Protein AF-A0A6G1WQL0-F1 (afdb_monomer)

Mean predicted aligned error: 8.52 Å

Radius of gyration: 29.96 Å; Cα contacts (8 Å, |Δi|>4): 205; chains: 1; bounding box: 100×28×90 Å

Solvent-accessible surface area (backbone atoms only — not comparable to full-atom values): 12021 Å² total; per-residue (Å²): 134,91,84,84,86,84,85,83,89,54,66,67,59,54,51,53,53,49,46,40,61,72,50,47,48,39,47,53,49,18,52,51,39,37,52,50,24,53,50,51,33,52,49,52,46,53,48,42,65,71,77,38,81,56,64,49,74,68,61,51,65,19,52,40,58,52,71,29,38,76,91,42,84,52,46,41,64,41,63,38,43,84,83,47,95,69,72,84,34,35,37,60,68,49,39,31,76,74,78,47,74,82,62,69,73,51,66,63,52,46,48,32,32,77,70,70,70,38,60,89,94,60,81,93,70,84,55,100,83,53,63,56,44,97,53,69,45,72,29,70,70,57,52,50,52,41,33,19,53,66,63,41,61,65,70,60,91,68,76,40,66,45,71,44,76,68,55,48,70,74,36,69,76,59,69,42,62,42,37,43,61,80,62,83,89,56,98,64,75,96,57,79,42,70,51,65,64,91,114

Secondary structure (DSSP, 8-state):
----PPPP--HHHHHHHHHIIIIIHHHHHHHHHHHHHHHHHHHHHHHHHHHSSS--HHHHHTEEEEPP-SS----EEEE--TT-SSS--THHHHHHHHH-SPPPPPHHHHHHHHTTSS-TT------TTS-B-TTSPBPHHHHHHHHHHTT---SSTTSS----HHHHHH-THHHH--EEPPPSS-SSPSS-EEPPTT-

Sequence (199 aa):
MIDAQIKVDLQQFNRSLTDIERKQLPYALMLTLNETAKGGRLEVQREMDRVFDRPTPYAKRGVVYDRASRQNLRAAVVVTGDRTKSGLPATAFLGPQIEGGMRTHKAFERQLVDRGLMQRNLVAVPAKRAPLDRYGNMTQGFLNRVMADLQIDYRGAGATRTRTSSSLKRNKNYKNARFFVPRQPSHLYPGVYQRDPAT

Organism: NCBI:txid110321

Foldseek 3Di:
DDDDDDDDDCPVVVVVVVCCVLPVVLVVLQVVQQVVQVVVLVVVLVVCVVPAQQDDPVLSVQWDKDGADSVRSDMHTDGFQPPDPDDHGSCQPVVCVPVNDDGDADLLRVQCCVVVLDPPRDHDDADPPADADPRRHRDPVSSLLQCLLVVHDRPPDCPSPRQDPVNCVVDVVNQAWRWDADDPPDPDDRDIDTDHSVD

pLDDT: mean 85.97, std 12.62, range [43.91, 98.25]

Structure (mmCIF, N/CA/C/O backbone):
data_AF-A0A6G1WQL0-F1
#
_entry.id   AF-A0A6G1WQL0-F1
#
loop_
_atom_site.group_PDB
_atom_site.id
_atom_site.type_symbol
_atom_site.label_atom_id
_atom_site.label_alt_id
_atom_site.label_comp_id
_atom_site.label_asym_id
_atom_site.label_entity_id
_atom_site.label_seq_id
_atom_site.pdbx_PDB_ins_code
_atom_site.Cartn_x
_atom_site.Cartn_y
_atom_site.Cartn_z
_atom_site.occupancy
_atom_site.B_iso_or_equiv
_atom_site.auth_seq_id
_atom_site.auth_comp_id
_atom_site.auth_asym_id
_atom_site.auth_atom_id
_atom_site.pdbx_PDB_model_num
ATOM 1 N N . MET A 1 1 ? -64.086 3.495 58.975 1.00 43.91 1 MET A N 1
ATOM 2 C CA . MET A 1 1 ? -63.486 3.266 57.644 1.00 43.91 1 MET A CA 1
ATOM 3 C C . MET A 1 1 ? -62.006 3.577 57.800 1.00 43.91 1 MET A C 1
ATOM 5 O O . MET A 1 1 ? -61.703 4.701 58.171 1.00 43.91 1 MET A O 1
ATOM 9 N N . ILE A 1 2 ? -61.120 2.583 57.710 1.00 56.16 2 ILE A N 1
ATOM 10 C CA . ILE A 1 2 ? -59.676 2.814 57.870 1.00 56.16 2 ILE A CA 1
ATOM 11 C C . ILE A 1 2 ? -59.133 3.148 56.483 1.00 56.16 2 ILE A C 1
ATOM 13 O O . ILE A 1 2 ? -59.178 2.297 55.599 1.00 56.16 2 ILE A O 1
ATOM 17 N N . ASP A 1 3 ? -58.684 4.387 56.303 1.00 64.38 3 ASP A N 1
ATOM 18 C CA . ASP A 1 3 ? -57.979 4.826 55.102 1.00 64.38 3 ASP A CA 1
ATOM 19 C C . ASP A 1 3 ? -56.475 4.641 55.334 1.00 64.38 3 ASP A C 1
ATOM 21 O O . ASP A 1 3 ? -55.934 5.094 56.346 1.00 64.38 3 ASP A O 1
ATOM 25 N N . ALA A 1 4 ? -55.810 3.910 54.443 1.00 71.50 4 ALA A N 1
ATOM 26 C CA . ALA A 1 4 ? -54.390 3.601 54.551 1.00 71.50 4 ALA A CA 1
ATOM 27 C C . ALA A 1 4 ? -53.652 4.191 53.348 1.00 71.50 4 ALA A C 1
ATOM 29 O O . ALA A 1 4 ? -53.756 3.691 52.230 1.00 71.50 4 ALA A O 1
ATOM 30 N N . GLN A 1 5 ? -52.870 5.247 53.586 1.00 70.06 5 GLN A N 1
ATOM 31 C CA . GLN A 1 5 ? -51.968 5.811 52.584 1.00 70.06 5 GLN A CA 1
ATOM 32 C C . GLN A 1 5 ? -50.593 5.152 52.672 1.00 70.06 5 GLN A C 1
ATOM 34 O O . GLN A 1 5 ? -49.877 5.300 53.661 1.00 70.06 5 GLN A O 1
ATOM 39 N N . ILE A 1 6 ? -50.195 4.474 51.598 1.00 78.81 6 ILE A N 1
ATOM 40 C CA . ILE A 1 6 ? -48.833 3.971 51.426 1.00 78.81 6 ILE A CA 1
ATOM 41 C C . ILE A 1 6 ? -48.033 5.029 50.661 1.00 78.81 6 ILE A C 1
ATOM 43 O O . ILE A 1 6 ? -48.343 5.344 49.513 1.00 78.81 6 ILE A O 1
ATOM 47 N N . LYS A 1 7 ? -46.985 5.572 51.289 1.00 74.19 7 LYS A N 1
ATOM 48 C CA . LYS A 1 7 ? -45.976 6.410 50.627 1.00 74.19 7 LYS A CA 1
ATOM 49 C C . LYS A 1 7 ? -44.749 5.559 50.322 1.00 74.19 7 LYS A C 1
ATOM 51 O O . LYS A 1 7 ? -44.124 5.036 51.239 1.00 74.19 7 LYS A O 1
ATOM 56 N N . VAL A 1 8 ? -44.405 5.437 49.044 1.00 80.94 8 VAL A N 1
ATOM 57 C CA . VAL A 1 8 ? -43.192 4.742 48.592 1.00 80.94 8 VAL A CA 1
ATOM 58 C C . VAL A 1 8 ? -42.139 5.780 48.207 1.00 80.94 8 VAL A C 1
ATOM 60 O O . VAL A 1 8 ? -42.415 6.659 47.391 1.00 80.94 8 VAL A O 1
ATOM 63 N N . ASP A 1 9 ? -40.937 5.680 48.779 1.00 82.75 9 ASP A N 1
ATOM 64 C CA . ASP A 1 9 ? -39.785 6.497 48.383 1.00 82.75 9 ASP A CA 1
ATOM 65 C C . ASP A 1 9 ? -39.043 5.839 47.208 1.00 82.75 9 ASP A C 1
ATOM 67 O O . ASP A 1 9 ? -38.477 4.753 47.329 1.00 82.75 9 ASP A O 1
ATOM 71 N N . LEU A 1 10 ? -39.056 6.508 46.053 1.00 88.06 10 LEU A N 1
ATOM 72 C CA . LEU A 1 10 ? -38.428 6.046 44.812 1.00 88.06 10 LEU A CA 1
ATOM 73 C C . LEU A 1 10 ? -37.113 6.774 44.495 1.00 88.06 10 LEU A C 1
ATOM 75 O O . LEU A 1 10 ? -36.544 6.576 43.419 1.00 88.06 10 LEU A O 1
ATOM 79 N N . GLN A 1 11 ? -36.598 7.622 45.393 1.00 91.25 11 GLN A N 1
ATOM 80 C CA . GLN A 1 11 ? -35.400 8.418 45.111 1.00 91.25 11 GLN A CA 1
ATOM 81 C C 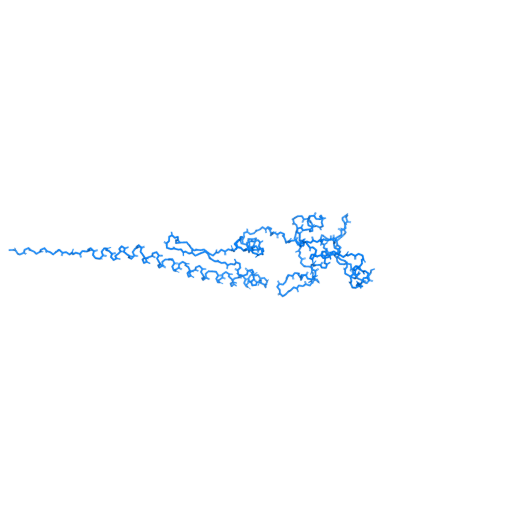. GLN A 1 11 ? -34.182 7.548 44.797 1.00 91.25 11 GLN A C 1
ATOM 83 O O . GLN A 1 11 ? -33.444 7.834 43.852 1.00 91.25 11 GLN A O 1
ATOM 88 N N . GLN A 1 12 ? -33.970 6.477 45.565 1.00 87.19 12 GLN A N 1
ATOM 89 C CA . GLN A 1 12 ? -32.841 5.573 45.350 1.00 87.19 12 GLN A CA 1
ATOM 90 C C . GLN A 1 12 ? -32.959 4.832 44.014 1.00 87.19 12 GLN A C 1
ATOM 92 O O . GLN A 1 12 ? -31.986 4.767 43.265 1.00 87.19 12 GLN A O 1
ATOM 97 N N . PHE A 1 13 ? -34.158 4.354 43.680 1.00 89.50 13 PHE A N 1
ATOM 98 C CA . PHE A 1 13 ? -34.436 3.693 42.408 1.00 89.50 13 PHE A CA 1
ATOM 99 C C . PHE A 1 13 ? -34.158 4.619 41.213 1.00 89.50 13 PHE A C 1
ATOM 101 O O . PHE A 1 13 ? -33.422 4.249 40.297 1.00 89.50 13 PHE A O 1
ATOM 108 N N . ASN A 1 14 ? -34.644 5.863 41.264 1.00 92.75 14 ASN A N 1
ATOM 109 C CA . ASN A 1 14 ? -34.406 6.853 40.212 1.00 92.75 14 ASN A CA 1
ATOM 110 C C . ASN A 1 14 ? -32.915 7.197 40.052 1.00 92.75 14 ASN A C 1
ATOM 112 O O . ASN A 1 14 ? -32.432 7.350 38.926 1.00 92.75 14 ASN A O 1
ATOM 116 N N . ARG A 1 15 ? -32.159 7.280 41.158 1.00 91.25 15 ARG A N 1
ATOM 117 C CA . ARG A 1 15 ? -30.698 7.472 41.116 1.00 91.25 15 ARG A CA 1
ATOM 118 C C . ARG A 1 15 ? -29.999 6.299 40.433 1.00 91.25 15 ARG A C 1
ATOM 120 O O . ARG A 1 15 ? -29.150 6.530 39.578 1.00 91.25 15 ARG A O 1
ATOM 127 N N . SER A 1 16 ? -30.375 5.063 40.760 1.00 90.75 16 SER A N 1
ATOM 128 C CA . SER A 1 16 ? -29.813 3.866 40.125 1.00 90.75 16 SER A CA 1
ATOM 129 C C . SER A 1 16 ? -30.101 3.815 38.624 1.00 90.75 16 SER A C 1
ATOM 131 O O . SER A 1 16 ? -29.184 3.549 37.848 1.00 90.75 16 SER A O 1
ATOM 133 N N . LEU A 1 17 ? -31.329 4.130 38.197 1.00 92.81 17 LEU A N 1
ATOM 134 C CA . LEU A 1 17 ? -31.672 4.215 36.773 1.00 92.81 17 LEU A CA 1
ATOM 135 C C . LEU A 1 17 ? -30.845 5.285 36.049 1.00 92.81 17 LEU A C 1
ATOM 137 O O . LEU A 1 17 ? -30.282 5.018 34.989 1.00 92.81 17 LEU A O 1
ATOM 141 N N . THR A 1 18 ? -30.701 6.462 36.661 1.00 94.25 18 THR A N 1
ATOM 142 C CA . THR A 1 18 ? -29.893 7.562 36.109 1.00 94.25 18 THR A CA 1
ATOM 143 C C . THR A 1 18 ? -28.418 7.168 35.981 1.00 94.25 18 THR A C 1
ATOM 145 O O . THR A 1 18 ? -27.764 7.500 34.994 1.00 94.25 18 THR A O 1
ATOM 148 N N . ASP A 1 19 ? -27.871 6.443 36.958 1.00 93.62 19 ASP A N 1
ATOM 149 C CA . ASP A 1 19 ? -26.486 5.969 36.920 1.00 93.62 19 ASP A CA 1
ATOM 150 C C . ASP A 1 19 ? -26.266 4.903 35.838 1.00 93.62 19 ASP A C 1
ATOM 152 O O . ASP A 1 19 ? -25.235 4.923 35.156 1.00 93.62 19 ASP A O 1
ATOM 156 N N . ILE A 1 20 ? -27.233 4.005 35.628 1.00 93.38 20 ILE A N 1
ATOM 157 C CA . ILE A 1 20 ? -27.198 3.049 34.514 1.00 93.38 20 ILE A CA 1
ATOM 158 C C . ILE A 1 20 ? -27.184 3.804 33.186 1.00 93.38 20 ILE A C 1
ATOM 160 O O . ILE A 1 20 ? -26.296 3.572 32.364 1.00 93.38 20 ILE A O 1
ATOM 164 N N . GLU A 1 21 ? -28.113 4.741 33.008 1.00 93.00 21 GLU A N 1
ATOM 165 C CA . GLU A 1 21 ? -28.247 5.522 31.782 1.00 93.00 21 GLU A CA 1
ATOM 166 C C . GLU A 1 21 ? -26.986 6.340 31.480 1.00 93.00 21 GLU A C 1
ATOM 168 O O . GLU A 1 21 ? -26.462 6.302 30.369 1.00 93.00 21 GLU A O 1
ATOM 173 N N . ARG A 1 22 ? -26.458 7.061 32.474 1.00 92.75 22 ARG A N 1
ATOM 174 C CA . ARG A 1 22 ? -25.379 8.035 32.257 1.00 92.75 22 ARG A CA 1
ATOM 175 C C . ARG A 1 22 ? -23.978 7.441 32.319 1.00 92.75 22 ARG A C 1
ATOM 177 O O . ARG A 1 22 ? -23.052 8.035 31.769 1.00 92.75 22 ARG A O 1
ATOM 184 N N . LYS A 1 23 ? -23.783 6.309 33.004 1.00 91.56 23 LYS A N 1
ATOM 185 C CA . LYS A 1 23 ? -22.448 5.720 33.218 1.00 91.56 23 LYS A CA 1
ATOM 186 C C . LYS A 1 23 ? -22.314 4.346 32.577 1.00 91.56 23 LYS A C 1
ATOM 188 O O . LYS A 1 23 ? -21.356 4.124 31.837 1.00 91.56 23 LYS A O 1
ATOM 193 N N . GLN A 1 24 ? -23.247 3.436 32.856 1.00 93.94 24 GLN A N 1
ATOM 194 C CA . GLN A 1 24 ? -23.105 2.033 32.456 1.00 93.94 24 GLN A CA 1
ATOM 195 C C . GLN A 1 24 ? -23.423 1.817 30.977 1.00 93.94 24 GLN A C 1
ATOM 197 O O . GLN A 1 24 ? -22.636 1.164 30.291 1.00 93.94 24 GLN A O 1
ATOM 202 N N . LEU A 1 25 ? -24.502 2.414 30.455 1.00 94.69 25 LEU A N 1
ATOM 203 C CA . LEU A 1 25 ? -24.865 2.283 29.040 1.00 94.69 25 LEU A CA 1
ATOM 204 C C . LEU A 1 25 ? -23.764 2.817 28.102 1.00 94.69 25 LEU A C 1
ATOM 206 O O . LEU A 1 25 ? -23.312 2.046 27.252 1.00 94.69 25 LEU A O 1
ATOM 210 N N . PRO A 1 26 ? -23.230 4.049 28.256 1.00 95.62 26 PRO A N 1
ATOM 211 C CA . PRO A 1 26 ? -22.156 4.535 27.388 1.00 95.62 26 PRO A CA 1
ATOM 212 C C . PRO A 1 26 ? -20.887 3.689 27.486 1.00 95.62 26 PRO A C 1
ATOM 214 O O . PRO A 1 26 ? -20.194 3.485 26.491 1.00 95.62 26 PRO A O 1
ATOM 217 N N . TYR A 1 27 ? -20.571 3.171 28.675 1.00 96.25 27 TYR A N 1
ATOM 218 C CA . TYR A 1 27 ? -19.413 2.304 28.860 1.00 96.25 27 TYR A CA 1
ATOM 219 C C . TYR A 1 27 ? -19.582 0.957 28.143 1.00 96.25 27 TYR A C 1
ATOM 221 O O . TYR A 1 27 ? -18.682 0.548 27.409 1.00 96.25 27 TYR A O 1
ATOM 229 N N . ALA A 1 28 ? -20.737 0.305 28.293 1.00 96.94 28 ALA A N 1
ATOM 230 C CA . ALA A 1 28 ? -21.049 -0.947 27.609 1.00 96.94 28 ALA A CA 1
ATOM 231 C C . ALA A 1 28 ? -21.064 -0.774 26.079 1.00 96.94 28 ALA A C 1
ATOM 233 O O . ALA A 1 28 ? -20.485 -1.590 25.358 1.00 96.94 28 ALA A O 1
ATOM 234 N N . LEU A 1 29 ? -21.648 0.322 25.579 1.00 97.56 29 LEU A N 1
ATOM 235 C CA . LEU A 1 29 ? -21.644 0.664 24.154 1.00 97.56 29 LEU A CA 1
ATOM 236 C C . LEU A 1 29 ? -20.223 0.879 23.630 1.00 97.56 29 LEU A C 1
ATOM 238 O O . LEU A 1 29 ? -19.845 0.297 22.617 1.00 97.56 29 LEU A O 1
ATOM 242 N N . MET A 1 30 ? -19.405 1.655 24.343 1.00 97.88 30 MET A N 1
ATOM 243 C CA . MET A 1 30 ? -18.003 1.883 23.990 1.00 97.88 30 MET A CA 1
ATOM 244 C C . MET A 1 30 ? -17.218 0.565 23.888 1.00 97.88 30 MET A C 1
ATOM 246 O O . MET A 1 30 ? -16.477 0.369 22.923 1.00 97.88 30 MET A O 1
ATOM 250 N N . LEU A 1 31 ? -17.371 -0.343 24.860 1.00 98.06 31 LEU A N 1
ATOM 251 C CA . LEU A 1 31 ? -16.722 -1.659 24.831 1.00 98.06 31 LEU A CA 1
ATOM 252 C C . LEU A 1 31 ? -17.181 -2.486 23.625 1.00 98.06 31 LEU A C 1
ATOM 254 O O . LEU A 1 31 ? -16.347 -3.010 22.888 1.00 98.06 31 LEU A O 1
ATOM 258 N N . THR A 1 32 ? -18.493 -2.540 23.393 1.00 98.12 32 THR A N 1
ATOM 259 C CA . THR A 1 32 ? -19.097 -3.305 22.293 1.00 98.12 32 THR A CA 1
ATOM 260 C C . THR A 1 32 ? -18.620 -2.803 20.930 1.00 98.12 32 THR A C 1
ATOM 262 O O . THR A 1 32 ? -18.205 -3.596 20.084 1.00 98.12 32 THR A O 1
ATOM 265 N N . LEU A 1 33 ? -18.603 -1.482 20.723 1.00 98.19 33 LEU A N 1
ATOM 266 C CA . LEU A 1 33 ? -18.109 -0.858 19.493 1.00 98.19 33 LEU A CA 1
ATOM 267 C C . LEU A 1 33 ? -16.628 -1.169 19.253 1.00 98.19 33 LEU A C 1
ATOM 269 O O . LEU A 1 33 ? -16.238 -1.509 18.136 1.00 98.19 33 LEU A O 1
ATOM 273 N N . ASN A 1 34 ? -15.804 -1.090 20.300 1.00 98.19 34 ASN A N 1
ATOM 274 C CA . ASN A 1 34 ? -14.372 -1.354 20.196 1.00 98.19 34 ASN A CA 1
ATOM 275 C C . ASN A 1 34 ? -14.061 -2.823 19.881 1.00 98.19 34 ASN A C 1
ATOM 277 O O . ASN A 1 34 ? -13.211 -3.087 19.028 1.00 98.19 34 ASN A O 1
ATOM 281 N N . GLU A 1 35 ? -14.745 -3.779 20.515 1.00 98.25 35 GLU A N 1
ATOM 282 C CA . GLU A 1 35 ? -14.564 -5.200 20.189 1.00 98.25 35 GLU A CA 1
ATOM 283 C C . GLU A 1 35 ? -15.095 -5.534 18.787 1.00 98.25 35 GLU A C 1
ATOM 285 O O . GLU A 1 35 ? -14.430 -6.256 18.041 1.00 98.25 35 GLU A O 1
ATOM 290 N N . THR A 1 36 ? -16.211 -4.928 18.366 1.00 98.00 36 THR A N 1
ATOM 291 C CA . THR A 1 36 ? -16.738 -5.083 16.997 1.00 98.00 36 THR A CA 1
ATOM 292 C C . THR A 1 36 ? -15.743 -4.568 15.956 1.00 98.00 36 THR A C 1
ATOM 294 O O . THR A 1 36 ? -15.403 -5.280 15.011 1.00 98.00 36 THR A O 1
ATOM 297 N N . ALA A 1 37 ? -15.203 -3.360 16.143 1.00 97.81 37 ALA A N 1
ATOM 298 C CA . ALA A 1 37 ? -14.226 -2.776 15.224 1.00 97.81 37 ALA A CA 1
ATOM 299 C C . ALA A 1 37 ? -12.918 -3.584 15.171 1.00 97.81 37 ALA A C 1
ATOM 301 O O . ALA A 1 37 ? -12.331 -3.769 14.104 1.00 97.81 37 ALA A O 1
ATOM 302 N N . LYS A 1 38 ? -12.472 -4.125 16.309 1.00 97.62 38 LYS A N 1
ATOM 303 C CA . LYS A 1 38 ? -11.317 -5.029 16.380 1.00 97.62 38 LYS A CA 1
ATOM 304 C C . LYS A 1 38 ? -11.559 -6.325 15.604 1.00 97.62 38 LYS A C 1
ATOM 306 O O . LYS A 1 38 ? -10.654 -6.750 14.883 1.00 97.62 38 LYS A O 1
ATOM 311 N N . GLY A 1 39 ? -12.749 -6.919 15.724 1.00 98.12 39 GLY A N 1
ATOM 312 C CA . GLY A 1 39 ? -13.173 -8.073 14.926 1.00 98.12 39 GLY A CA 1
ATOM 313 C C . GLY A 1 39 ? -13.172 -7.756 13.430 1.00 98.12 39 GLY A C 1
ATOM 314 O O . GLY A 1 39 ? -12.510 -8.448 12.659 1.00 98.12 39 GLY A O 1
ATOM 315 N N . GLY A 1 40 ? -13.796 -6.642 13.039 1.00 97.56 40 GLY A N 1
ATOM 316 C CA . GLY A 1 40 ? -13.816 -6.166 11.654 1.00 97.56 40 GLY A CA 1
ATOM 317 C C . GLY A 1 40 ? -12.417 -5.947 11.074 1.00 97.56 40 GLY A C 1
ATOM 318 O O . GLY A 1 40 ? -12.128 -6.405 9.974 1.00 97.56 40 GLY A O 1
ATOM 319 N N . ARG A 1 41 ? -11.497 -5.334 11.833 1.00 96.69 41 ARG A N 1
ATOM 320 C CA . ARG A 1 41 ? -10.094 -5.170 11.409 1.00 96.69 41 ARG A CA 1
ATOM 321 C C . ARG A 1 41 ? -9.438 -6.520 11.098 1.00 96.69 41 ARG A C 1
ATOM 323 O O . ARG A 1 41 ? -8.710 -6.627 10.115 1.00 96.69 41 ARG A O 1
ATOM 330 N N . LEU A 1 42 ? -9.650 -7.529 11.947 1.00 97.12 42 LEU A N 1
ATOM 331 C CA . LEU A 1 42 ? -9.081 -8.863 11.737 1.00 97.12 42 LEU A CA 1
ATOM 332 C C . LEU A 1 42 ? -9.664 -9.528 10.489 1.00 97.12 42 LEU A C 1
ATOM 334 O O . LEU A 1 42 ? -8.904 -10.111 9.724 1.00 97.12 42 LEU A O 1
ATOM 338 N N . GLU A 1 43 ? -10.971 -9.401 10.257 1.00 97.56 43 GLU A N 1
ATOM 339 C CA . GLU A 1 43 ? -11.588 -9.937 9.041 1.00 97.56 43 GLU A CA 1
ATOM 340 C C . GLU A 1 43 ? -11.095 -9.246 7.775 1.00 97.56 43 GLU A C 1
ATOM 342 O O . GLU A 1 43 ? -10.735 -9.923 6.818 1.00 97.56 43 GLU A O 1
ATOM 347 N N . VAL A 1 44 ? -10.949 -7.919 7.785 1.00 96.06 44 VAL A N 1
ATOM 348 C CA . VAL A 1 44 ? -10.335 -7.208 6.655 1.00 96.06 44 VAL A CA 1
ATOM 349 C C . VAL A 1 44 ? -8.915 -7.725 6.406 1.00 96.06 44 VAL A C 1
ATOM 351 O O . VAL A 1 44 ? -8.558 -8.007 5.268 1.00 96.06 44 VAL A O 1
ATOM 354 N N . GLN A 1 45 ? -8.108 -7.928 7.453 1.00 95.62 45 GLN A N 1
ATOM 355 C CA . GLN A 1 45 ? -6.761 -8.494 7.301 1.00 95.62 45 GLN A CA 1
ATOM 356 C C . GLN A 1 45 ? -6.767 -9.927 6.741 1.00 95.62 45 GLN A C 1
ATOM 358 O O . GLN A 1 45 ? -5.850 -10.271 5.997 1.00 95.62 45 GLN A O 1
ATOM 363 N N . ARG A 1 46 ? -7.778 -10.745 7.061 1.00 96.62 46 ARG A N 1
ATOM 364 C CA . ARG A 1 46 ? -7.962 -12.088 6.481 1.00 96.62 46 ARG A CA 1
ATOM 365 C C . ARG A 1 46 ? -8.412 -12.027 5.026 1.00 96.62 46 ARG A C 1
ATOM 367 O O . ARG A 1 46 ? -7.948 -12.821 4.216 1.00 96.62 46 ARG A O 1
ATOM 374 N N . GLU A 1 47 ? -9.292 -11.094 4.680 1.00 96.38 47 GLU A N 1
ATOM 375 C CA . GLU A 1 47 ? -9.700 -10.859 3.294 1.00 96.38 47 GLU A CA 1
ATOM 376 C C . GLU A 1 47 ? -8.502 -10.444 2.441 1.00 96.38 47 GLU A C 1
ATOM 378 O O . GLU A 1 47 ? -8.302 -10.990 1.362 1.00 96.38 47 GLU A O 1
ATOM 383 N N . MET A 1 48 ? -7.637 -9.564 2.961 1.00 95.69 48 MET A N 1
ATOM 384 C CA . MET A 1 48 ? -6.398 -9.171 2.282 1.00 95.69 48 MET A CA 1
ATOM 385 C C . MET A 1 48 ? -5.521 -10.373 1.915 1.00 95.69 48 MET A C 1
ATOM 387 O O . MET A 1 48 ? -4.914 -10.363 0.850 1.00 95.69 48 MET A O 1
ATOM 391 N N . ASP A 1 49 ? -5.450 -11.398 2.770 1.00 95.19 49 ASP A N 1
ATOM 392 C CA . ASP A 1 49 ? -4.694 -12.626 2.490 1.00 95.19 49 ASP A CA 1
ATOM 393 C C . ASP A 1 49 ? -5.325 -13.475 1.367 1.00 95.19 49 ASP A C 1
ATOM 395 O O . ASP A 1 49 ? -4.624 -14.279 0.756 1.00 95.19 49 ASP A O 1
ATOM 399 N N . ARG A 1 50 ? -6.622 -13.295 1.080 1.00 95.75 50 ARG A N 1
ATOM 400 C CA . ARG A 1 50 ? -7.345 -13.989 0.002 1.00 95.75 50 ARG A CA 1
ATOM 401 C C . ARG A 1 50 ? -7.289 -13.242 -1.328 1.00 95.75 50 ARG A C 1
ATOM 403 O O . ARG A 1 50 ? -7.103 -13.877 -2.362 1.00 95.75 50 ARG A O 1
ATOM 410 N N . VAL A 1 51 ? -7.467 -11.920 -1.312 1.00 94.88 51 VAL A N 1
ATOM 411 C CA . VAL A 1 51 ? -7.610 -11.117 -2.543 1.00 94.88 51 VAL A CA 1
ATOM 412 C C . VAL A 1 51 ? -6.290 -10.575 -3.081 1.00 94.88 51 VAL A C 1
ATOM 414 O O . VAL A 1 51 ? -6.179 -10.317 -4.278 1.00 94.88 51 VAL A O 1
ATOM 417 N N . PHE A 1 52 ? -5.283 -10.386 -2.224 1.00 94.12 52 PHE A N 1
ATOM 418 C CA . PHE A 1 52 ? -3.981 -9.884 -2.653 1.00 94.12 52 PHE A CA 1
ATOM 419 C C . PHE A 1 52 ? -2.972 -11.015 -2.843 1.00 94.12 52 PHE A C 1
ATOM 421 O O . PHE A 1 52 ? -2.872 -11.931 -2.030 1.00 94.12 52 PHE A O 1
ATOM 428 N N . ASP A 1 53 ? -2.141 -10.899 -3.882 1.00 93.62 53 ASP A N 1
ATOM 429 C CA . ASP A 1 53 ? -0.981 -11.773 -4.052 1.00 93.62 53 ASP A CA 1
ATOM 430 C C . ASP A 1 53 ? 0.098 -11.411 -3.019 1.00 93.62 53 ASP A C 1
ATOM 432 O O . ASP A 1 53 ? 0.725 -10.352 -3.093 1.00 93.62 53 ASP A O 1
ATOM 436 N N . ARG A 1 54 ? 0.305 -12.303 -2.041 1.00 94.50 54 ARG A N 1
ATOM 437 C CA . ARG A 1 54 ? 1.387 -12.249 -1.037 1.00 94.50 54 ARG A CA 1
ATOM 438 C C . ARG A 1 54 ? 1.527 -10.869 -0.360 1.00 94.50 54 ARG A C 1
ATOM 440 O O . ARG A 1 54 ? 2.615 -10.278 -0.382 1.00 94.50 54 ARG A O 1
ATOM 447 N N . PRO A 1 55 ? 0.472 -10.345 0.296 1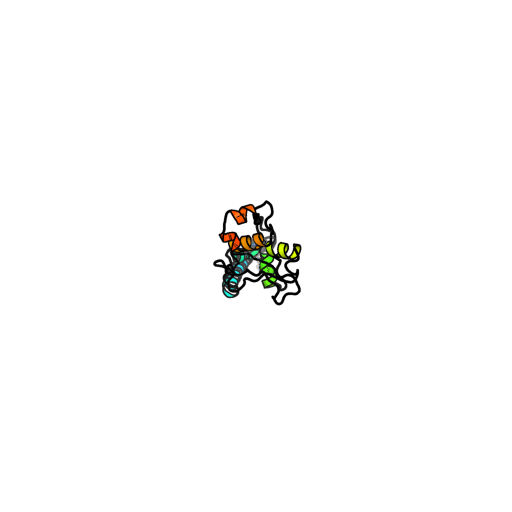.00 94.31 55 PRO A N 1
ATOM 448 C CA . PRO A 1 55 ? 0.520 -9.034 0.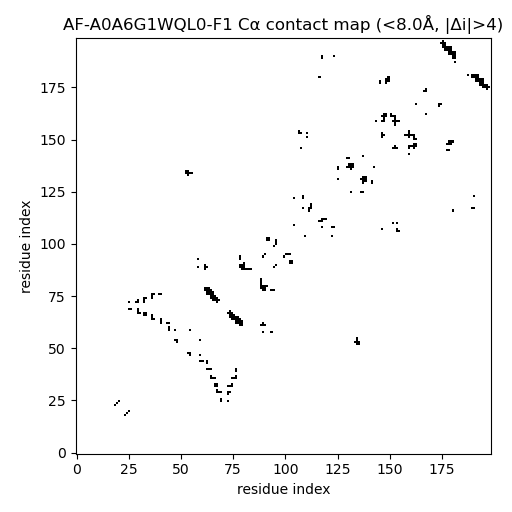933 1.00 94.31 55 PRO A CA 1
ATOM 449 C C . PRO A 1 55 ? 1.610 -8.974 2.010 1.00 94.31 55 PRO A C 1
ATOM 451 O O . PRO A 1 55 ? 1.741 -9.849 2.871 1.00 94.31 55 PRO A O 1
ATOM 454 N N . THR A 1 56 ? 2.401 -7.899 2.001 1.00 93.19 56 THR A N 1
ATOM 455 C CA . THR A 1 56 ? 3.447 -7.719 3.018 1.00 93.19 56 THR A CA 1
ATOM 456 C C . THR A 1 56 ? 2.829 -7.551 4.415 1.00 93.19 56 THR A C 1
ATOM 458 O O . THR A 1 56 ? 1.764 -6.940 4.557 1.00 93.19 56 THR A O 1
ATOM 461 N N . PRO A 1 57 ? 3.517 -7.968 5.497 1.00 92.50 57 PRO A N 1
ATOM 462 C CA . PRO A 1 57 ? 3.059 -7.686 6.858 1.00 92.50 57 PRO A CA 1
ATOM 463 C C . PRO A 1 57 ? 2.895 -6.189 7.139 1.00 92.50 57 PRO A C 1
ATOM 465 O O . PRO A 1 57 ? 2.135 -5.807 8.024 1.00 92.50 57 PRO A O 1
ATOM 468 N N . TYR A 1 58 ? 3.635 -5.329 6.432 1.00 90.38 58 TYR A N 1
ATOM 469 C CA . TYR A 1 58 ? 3.475 -3.879 6.524 1.00 90.38 58 TYR A CA 1
ATOM 470 C C . TYR A 1 58 ? 2.126 -3.426 5.955 1.00 90.38 58 TYR A C 1
ATOM 472 O O . TYR A 1 58 ? 1.409 -2.695 6.630 1.00 90.38 58 TYR A O 1
ATOM 480 N N . ALA A 1 59 ? 1.738 -3.932 4.779 1.00 91.12 59 ALA A N 1
ATOM 481 C CA . ALA A 1 59 ? 0.443 -3.627 4.178 1.00 91.12 59 ALA A CA 1
ATOM 482 C C . ALA A 1 59 ? -0.721 -4.051 5.083 1.00 91.12 59 ALA A C 1
ATOM 484 O O . ALA A 1 59 ? -1.591 -3.237 5.376 1.00 91.12 59 ALA A O 1
ATOM 485 N N . LYS A 1 60 ? -0.693 -5.281 5.613 1.00 93.44 60 LYS A N 1
ATOM 486 C CA . LYS A 1 60 ? -1.759 -5.789 6.499 1.00 93.44 60 LYS A CA 1
ATOM 487 C C . LYS A 1 60 ? -1.899 -4.986 7.788 1.00 93.44 60 LYS A C 1
ATOM 489 O O . LYS A 1 60 ? -3.005 -4.652 8.208 1.00 93.44 60 LYS A O 1
ATOM 494 N N . ARG A 1 61 ? -0.770 -4.622 8.404 1.00 91.44 61 ARG A N 1
ATOM 495 C CA . ARG A 1 61 ? -0.747 -3.773 9.608 1.00 91.44 61 ARG A CA 1
ATOM 496 C C . ARG A 1 61 ? -1.192 -2.335 9.339 1.00 91.44 61 ARG A C 1
ATOM 498 O O . ARG A 1 61 ? -1.472 -1.620 10.293 1.00 91.44 61 ARG A O 1
ATOM 505 N N . GLY A 1 62 ? -1.277 -1.931 8.072 1.00 91.12 62 GLY A N 1
ATOM 506 C CA . G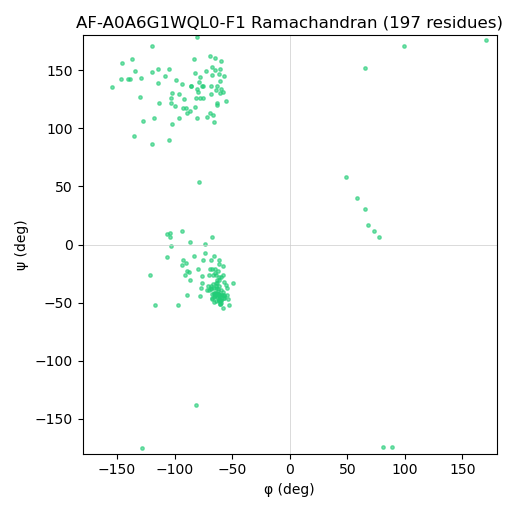LY A 1 62 ? -1.845 -0.654 7.665 1.00 91.12 62 GLY A CA 1
ATOM 507 C C . GLY A 1 62 ? -3.339 -0.530 7.964 1.00 91.12 62 GLY A C 1
ATOM 508 O O . GLY A 1 62 ? -3.806 0.592 8.145 1.00 91.12 62 GLY A O 1
ATOM 509 N N . VAL A 1 63 ? -4.073 -1.644 8.075 1.00 93.62 63 VAL A N 1
ATOM 510 C CA . VAL A 1 63 ? -5.480 -1.655 8.501 1.00 93.62 63 VAL A CA 1
ATOM 511 C C . VAL A 1 63 ? -5.552 -1.612 10.027 1.00 93.62 63 VAL A C 1
ATOM 513 O O . VAL A 1 63 ? -5.072 -2.514 10.722 1.00 93.62 63 VAL A O 1
ATOM 516 N N . VAL A 1 64 ? -6.157 -0.553 10.552 1.00 92.81 64 VAL A N 1
ATOM 517 C CA . VAL A 1 64 ? -6.309 -0.264 11.983 1.00 92.81 64 VAL A CA 1
ATOM 518 C C . VAL A 1 64 ? -7.778 0.033 12.296 1.00 92.81 64 VAL A C 1
ATOM 520 O O . VAL A 1 64 ? -8.645 -0.129 11.442 1.00 92.81 64 VAL A O 1
ATOM 523 N N . TYR A 1 65 ? -8.086 0.421 13.530 1.00 94.56 65 TYR A N 1
ATOM 524 C CA . TYR A 1 65 ? -9.410 0.925 13.872 1.00 94.56 65 TYR A CA 1
ATOM 525 C C . TYR A 1 65 ? -9.298 2.124 14.810 1.00 94.56 65 TYR A C 1
ATOM 527 O O . TYR A 1 65 ? -8.432 2.150 15.690 1.00 94.56 65 TYR A O 1
ATOM 535 N N . ASP A 1 66 ? -10.173 3.103 14.613 1.00 94.19 66 ASP A N 1
ATOM 536 C CA . ASP A 1 66 ? -10.359 4.204 15.547 1.00 94.19 66 ASP A CA 1
ATOM 537 C C . ASP A 1 66 ? -11.250 3.729 16.701 1.00 94.19 66 ASP A C 1
ATOM 539 O O . ASP A 1 66 ? -12.258 3.046 16.500 1.00 94.19 66 ASP A O 1
ATOM 543 N N . ARG A 1 67 ? -10.833 4.050 17.928 1.00 94.94 67 ARG A N 1
ATOM 544 C CA . ARG A 1 67 ? -11.493 3.602 19.156 1.00 94.94 67 ARG A CA 1
ATOM 545 C C . ARG A 1 67 ? -12.639 4.529 19.540 1.00 94.94 67 ARG A C 1
ATOM 547 O O . ARG A 1 67 ? -12.454 5.743 19.590 1.00 94.94 67 ARG A O 1
ATOM 554 N N . ALA A 1 68 ? -13.765 3.939 19.927 1.00 96.81 68 ALA A N 1
ATOM 555 C CA . ALA A 1 68 ? -14.825 4.638 20.635 1.00 96.81 68 ALA A CA 1
ATOM 556 C C . ALA A 1 68 ? -14.359 5.034 22.043 1.00 96.81 68 ALA A C 1
ATOM 558 O O . ALA A 1 68 ? -13.628 4.288 22.709 1.00 96.81 68 ALA A O 1
ATOM 559 N N . SER A 1 69 ? -14.839 6.183 22.512 1.00 95.94 69 SER A N 1
ATOM 560 C CA . SER A 1 69 ? -14.718 6.660 23.891 1.00 95.94 69 SER A CA 1
ATOM 561 C C . SER A 1 69 ? -16.106 6.860 24.503 1.00 95.94 69 SER A C 1
ATOM 563 O O . SER A 1 69 ? -17.114 6.833 23.799 1.00 95.94 69 SER A O 1
ATOM 565 N N . ARG A 1 70 ? -16.186 7.106 25.817 1.00 92.31 70 ARG A N 1
ATOM 566 C CA . ARG A 1 70 ? -17.473 7.403 26.479 1.00 92.31 70 ARG A CA 1
ATOM 567 C C . ARG A 1 70 ? -18.137 8.672 25.935 1.00 92.31 70 ARG A C 1
ATOM 569 O O . ARG A 1 70 ? -19.353 8.785 25.985 1.00 92.31 70 ARG A O 1
ATOM 576 N N . GLN A 1 71 ? -17.339 9.617 25.439 1.00 92.44 71 GLN A N 1
ATOM 577 C CA . GLN A 1 71 ? -17.797 10.885 24.866 1.00 92.44 71 GLN A CA 1
ATOM 578 C C . GLN A 1 71 ? -18.074 10.779 23.360 1.00 92.44 71 GLN A C 1
ATOM 580 O O . GLN A 1 71 ? -18.823 11.585 22.819 1.00 92.44 71 GLN A O 1
ATOM 585 N N . ASN A 1 72 ? -17.472 9.800 22.680 1.00 94.88 72 ASN A N 1
ATOM 586 C CA . ASN A 1 72 ? -17.633 9.572 21.250 1.00 94.88 72 ASN A CA 1
ATOM 587 C C . ASN A 1 72 ? -17.850 8.079 20.979 1.00 94.88 72 ASN A C 1
ATOM 589 O O . ASN A 1 72 ? -16.898 7.313 20.809 1.00 94.88 72 ASN A O 1
ATOM 593 N N . LEU A 1 73 ? -19.119 7.676 20.919 1.00 95.12 73 LEU A N 1
ATOM 594 C CA . LEU A 1 73 ? -19.553 6.304 20.644 1.00 95.12 73 LEU A CA 1
ATOM 595 C C . LEU A 1 73 ? -19.473 5.977 19.145 1.00 95.12 73 LEU A C 1
ATOM 597 O O . LEU A 1 73 ? -20.448 5.562 18.523 1.00 95.12 73 LEU A O 1
ATOM 601 N N . ARG A 1 74 ? -18.298 6.187 18.549 1.00 96.50 74 ARG A N 1
ATOM 602 C CA . ARG A 1 74 ? -17.993 5.834 17.161 1.00 96.50 74 ARG A CA 1
ATOM 603 C C . ARG A 1 74 ? -16.686 5.060 17.118 1.00 96.50 74 ARG A C 1
ATOM 605 O O . ARG A 1 74 ? -15.673 5.524 17.629 1.00 96.50 74 ARG A O 1
ATOM 612 N N . ALA A 1 75 ? -16.721 3.895 16.487 1.00 96.56 75 ALA A N 1
ATOM 613 C CA . ALA A 1 75 ? -15.542 3.113 16.146 1.00 96.56 75 ALA A CA 1
ATOM 614 C C . ALA A 1 75 ? -15.617 2.754 14.663 1.00 96.56 75 ALA A C 1
ATOM 616 O O . ALA A 1 75 ? -16.703 2.503 14.141 1.00 96.56 75 ALA A O 1
ATOM 617 N N . ALA A 1 76 ? -14.476 2.745 13.983 1.00 95.25 76 ALA A N 1
ATOM 618 C CA . ALA A 1 76 ? -14.416 2.469 12.552 1.00 95.25 76 ALA A CA 1
ATOM 619 C C . ALA A 1 76 ? -13.126 1.735 12.208 1.00 95.25 76 ALA A C 1
ATOM 621 O O . ALA A 1 76 ? -12.072 2.046 12.761 1.00 95.25 76 ALA A O 1
ATOM 622 N N . VAL A 1 77 ? -13.203 0.784 11.277 1.00 94.44 77 VAL A N 1
ATOM 623 C CA . VAL A 1 77 ? -12.015 0.194 10.651 1.00 94.44 77 VAL A CA 1
ATOM 624 C C . VAL A 1 77 ? -11.510 1.180 9.607 1.00 94.44 77 VAL A C 1
ATOM 626 O O . VAL A 1 77 ? -12.272 1.623 8.753 1.00 94.44 77 VAL A O 1
ATOM 629 N N . VAL A 1 78 ? -10.235 1.541 9.691 1.00 92.50 78 VAL A N 1
ATOM 630 C CA . VAL A 1 78 ? -9.629 2.573 8.844 1.00 92.50 78 VAL A CA 1
ATOM 631 C C . VAL A 1 78 ? -8.259 2.127 8.348 1.00 92.50 78 VAL A C 1
ATOM 633 O O . VAL A 1 78 ? -7.612 1.256 8.934 1.00 92.50 78 VAL A O 1
ATOM 636 N N . VAL A 1 79 ? -7.787 2.741 7.267 1.00 91.00 79 VAL A N 1
ATOM 637 C CA . VAL A 1 79 ? -6.412 2.567 6.79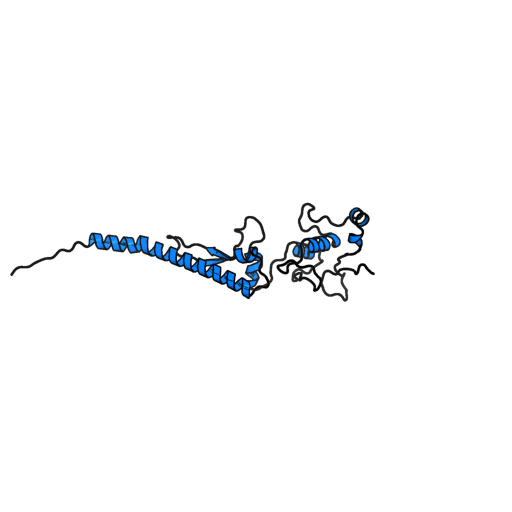1 1.00 91.00 79 VAL A CA 1
ATOM 638 C C . VAL A 1 79 ? -5.536 3.674 7.366 1.00 91.00 79 VAL A C 1
ATOM 640 O O . VAL A 1 79 ? -5.922 4.839 7.427 1.00 91.00 79 VAL A O 1
ATOM 643 N N . THR A 1 80 ? -4.332 3.312 7.793 1.00 85.12 80 THR A N 1
ATOM 644 C CA . THR A 1 80 ? -3.374 4.256 8.366 1.00 85.12 80 THR A CA 1
ATOM 645 C C . THR A 1 80 ? -2.916 5.250 7.298 1.00 85.12 80 THR A C 1
ATOM 647 O O . THR A 1 80 ? -2.219 4.873 6.355 1.00 85.12 80 THR A O 1
ATOM 650 N N . GLY A 1 81 ? -3.311 6.515 7.457 1.00 79.69 81 GLY A N 1
ATOM 651 C CA . GLY A 1 81 ? -2.807 7.646 6.674 1.00 79.69 81 GLY A CA 1
ATOM 652 C C . GLY A 1 81 ? -1.460 8.157 7.192 1.00 79.69 81 GLY A C 1
ATOM 653 O O . GLY A 1 81 ? -0.618 7.374 7.626 1.00 79.69 81 GLY A O 1
ATOM 654 N N . ASP A 1 82 ? -1.290 9.479 7.246 1.00 62.34 82 ASP A N 1
ATOM 655 C CA . ASP A 1 82 ? -0.035 10.163 7.622 1.00 62.34 82 ASP A CA 1
ATOM 656 C C . ASP A 1 82 ? 0.389 9.999 9.095 1.00 62.34 82 ASP A C 1
ATOM 658 O O . ASP A 1 82 ? 1.376 10.577 9.547 1.00 62.34 82 ASP A O 1
ATOM 662 N N . ARG A 1 83 ? -0.317 9.166 9.872 1.00 55.62 83 ARG A N 1
ATOM 663 C CA . ARG A 1 83 ? 0.045 8.847 11.264 1.00 55.62 83 ARG A CA 1
ATOM 664 C C . ARG A 1 83 ? 1.377 8.075 11.365 1.00 55.62 83 ARG A C 1
ATOM 666 O O . ARG A 1 83 ? 1.899 7.897 12.466 1.00 55.62 83 ARG A O 1
ATOM 673 N N . THR A 1 84 ? 1.949 7.604 10.252 1.00 54.06 84 THR A N 1
ATOM 674 C CA . THR A 1 84 ? 3.266 6.951 10.220 1.00 54.06 84 THR A CA 1
ATOM 675 C C . THR A 1 84 ? 4.402 7.977 10.227 1.00 54.06 84 THR A C 1
ATOM 677 O O . THR A 1 84 ? 4.675 8.608 9.213 1.00 54.06 84 THR A O 1
ATOM 680 N N . LYS A 1 85 ? 5.142 8.078 11.345 1.00 53.75 85 LYS A N 1
ATOM 681 C CA . LYS A 1 85 ? 6.348 8.932 11.479 1.00 53.75 85 LYS A CA 1
ATOM 682 C C . LYS A 1 85 ? 7.495 8.570 10.518 1.00 53.75 85 LYS A C 1
ATOM 684 O O . LYS A 1 85 ? 8.456 9.321 10.404 1.00 53.75 85 LYS A O 1
ATOM 689 N N . SER A 1 86 ? 7.435 7.405 9.873 1.00 56.38 86 SER A N 1
ATOM 690 C CA . SER A 1 86 ? 8.430 6.938 8.910 1.00 56.38 86 SER A CA 1
ATOM 691 C C . SER A 1 86 ? 7.797 5.947 7.935 1.00 56.38 86 SER A C 1
ATOM 693 O O . SER A 1 86 ? 7.062 5.045 8.347 1.00 56.38 86 SER A O 1
ATOM 695 N N . GLY A 1 87 ? 8.103 6.105 6.648 1.00 65.44 87 GLY A N 1
ATOM 696 C CA . GLY A 1 87 ? 7.594 5.259 5.571 1.00 65.44 87 GLY A CA 1
ATOM 697 C C . GLY A 1 87 ? 6.415 5.861 4.808 1.00 65.44 87 GLY A C 1
ATOM 698 O O . GLY A 1 87 ? 5.876 6.905 5.162 1.00 65.44 87 GLY A O 1
ATOM 699 N N . LEU A 1 88 ? 6.057 5.198 3.710 1.00 75.81 88 LEU A N 1
ATOM 700 C CA . LEU A 1 88 ? 4.915 5.573 2.885 1.00 75.81 88 LEU A CA 1
ATOM 701 C C . LEU A 1 88 ? 3.622 5.144 3.608 1.00 75.81 88 LEU A C 1
ATOM 703 O O . LEU A 1 88 ? 3.517 3.957 3.932 1.00 75.81 88 LEU A O 1
ATOM 707 N N . PRO A 1 89 ? 2.650 6.045 3.839 1.00 85.12 89 PRO A N 1
ATOM 708 C CA . PRO A 1 89 ? 1.426 5.709 4.558 1.00 85.12 89 PRO A CA 1
ATOM 709 C C . PRO A 1 89 ? 0.649 4.604 3.837 1.00 85.12 89 PRO A C 1
ATOM 711 O O . PRO A 1 89 ? 0.709 4.476 2.610 1.00 85.12 89 PRO A O 1
ATOM 714 N N . ALA A 1 90 ? -0.098 3.799 4.596 1.00 86.25 90 ALA A N 1
ATOM 715 C CA . ALA A 1 90 ? -0.829 2.665 4.037 1.00 86.25 90 ALA A CA 1
ATOM 716 C C . ALA A 1 90 ? -1.906 3.099 3.036 1.00 86.25 90 ALA A C 1
ATOM 718 O O . ALA A 1 90 ? -2.144 2.407 2.045 1.00 86.25 90 ALA A O 1
ATOM 719 N N . THR A 1 91 ? -2.486 4.284 3.234 1.00 86.06 91 THR A N 1
ATOM 720 C CA . THR A 1 91 ? -3.424 4.910 2.292 1.00 86.06 91 THR A CA 1
ATOM 721 C C . THR A 1 91 ? -2.832 5.095 0.896 1.00 86.06 91 THR A C 1
ATOM 723 O O . THR A 1 91 ? -3.549 4.931 -0.083 1.00 86.06 91 THR A O 1
ATOM 726 N N . ALA A 1 92 ? -1.524 5.338 0.761 1.00 84.94 92 ALA A N 1
ATOM 727 C CA . ALA A 1 92 ? -0.903 5.574 -0.544 1.00 84.94 92 ALA A CA 1
ATOM 728 C C . ALA A 1 92 ? -0.891 4.339 -1.462 1.00 84.94 92 ALA A C 1
ATOM 730 O O . ALA A 1 92 ? -0.723 4.482 -2.674 1.00 84.94 92 ALA A O 1
ATOM 731 N N . PHE A 1 93 ? -1.023 3.129 -0.907 1.00 85.31 93 PHE A N 1
ATOM 732 C CA . PHE A 1 93 ? -1.051 1.891 -1.692 1.00 85.31 93 PHE A CA 1
ATOM 733 C C . PHE A 1 93 ? -2.321 1.056 -1.503 1.00 85.31 93 PHE A C 1
ATOM 735 O O . PHE A 1 93 ? -2.681 0.339 -2.432 1.00 85.31 93 PHE A O 1
ATOM 742 N N . LEU A 1 94 ? -3.012 1.152 -0.362 1.00 90.31 94 LEU A N 1
ATOM 743 C CA . LEU A 1 94 ? -4.318 0.513 -0.164 1.00 90.31 94 LEU A CA 1
ATOM 744 C C . LEU A 1 94 ? -5.482 1.386 -0.639 1.00 90.31 94 LEU A C 1
ATOM 746 O O . LEU A 1 94 ? -6.472 0.832 -1.094 1.00 90.31 94 LEU A O 1
ATOM 750 N N . GLY A 1 95 ? -5.367 2.717 -0.588 1.00 90.12 95 GLY A N 1
ATOM 751 C CA . GLY A 1 95 ? -6.426 3.636 -1.031 1.00 90.12 95 GLY A CA 1
ATOM 752 C C . GLY A 1 95 ? -6.905 3.349 -2.458 1.00 90.12 95 GLY A C 1
ATOM 753 O O . GLY A 1 95 ? -8.086 3.070 -2.635 1.00 90.12 95 GLY A O 1
ATOM 754 N N . PRO A 1 96 ? -6.004 3.250 -3.456 1.00 91.25 96 PRO A N 1
ATOM 755 C CA . PRO A 1 96 ? -6.387 2.905 -4.827 1.00 91.25 96 PRO A CA 1
ATOM 756 C C . PRO A 1 96 ? -7.023 1.515 -4.987 1.00 91.25 96 PRO A C 1
ATOM 758 O O . PRO A 1 96 ? -7.721 1.275 -5.962 1.00 91.25 96 PRO A O 1
ATOM 761 N N . GLN A 1 97 ? -6.775 0.582 -4.059 1.00 90.44 97 GLN A N 1
ATOM 762 C CA . GLN A 1 97 ? -7.412 -0.743 -4.076 1.00 90.44 97 GLN A CA 1
ATOM 763 C C . GLN A 1 97 ? -8.842 -0.705 -3.518 1.00 90.44 97 GLN A C 1
ATOM 765 O O . GLN A 1 97 ? -9.621 -1.610 -3.788 1.00 90.44 97 GLN A O 1
ATOM 770 N N . ILE A 1 98 ? -9.169 0.3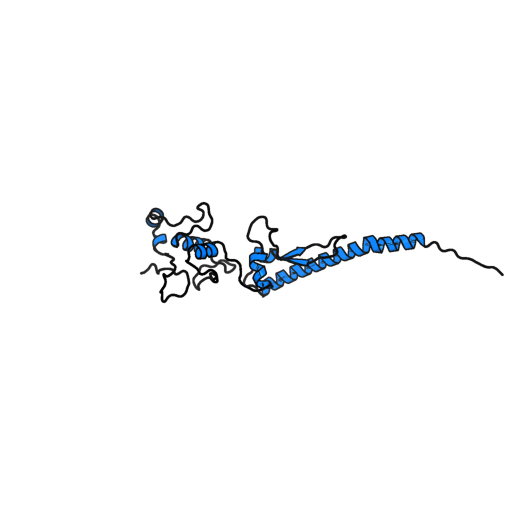20 -2.727 1.00 90.00 98 ILE A N 1
ATOM 771 C CA . ILE A 1 98 ? -10.474 0.497 -2.081 1.00 90.00 98 ILE A CA 1
ATOM 772 C C . ILE A 1 98 ? -11.351 1.434 -2.916 1.00 90.00 98 ILE A C 1
ATOM 774 O O . ILE A 1 98 ? -12.482 1.100 -3.246 1.00 90.00 98 ILE A O 1
ATOM 778 N N . GLU A 1 99 ? -10.821 2.606 -3.259 1.00 90.25 99 GLU A N 1
ATOM 779 C CA . GLU A 1 99 ? -11.541 3.682 -3.950 1.00 90.25 99 GLU A CA 1
ATOM 780 C C . GLU A 1 99 ? -11.428 3.573 -5.479 1.00 90.25 99 GLU A C 1
ATOM 782 O O . GLU A 1 99 ? -12.195 4.194 -6.213 1.00 90.25 99 GLU A O 1
ATOM 787 N N . GLY A 1 100 ? -10.480 2.770 -5.972 1.00 89.00 100 GLY A N 1
ATOM 788 C CA . GLY A 1 100 ? -10.116 2.714 -7.383 1.00 89.00 100 GLY A CA 1
ATOM 789 C C . GLY A 1 100 ? -9.159 3.837 -7.799 1.00 89.00 100 GLY A C 1
ATOM 790 O O . GLY A 1 100 ? -8.652 4.612 -6.989 1.00 89.00 100 GLY A O 1
ATOM 791 N N . GLY A 1 101 ? -8.886 3.918 -9.102 1.00 89.00 101 GLY A N 1
ATOM 792 C CA . GLY A 1 101 ? -8.013 4.940 -9.682 1.00 89.00 101 GLY A CA 1
ATOM 793 C C . GLY A 1 101 ? -6.526 4.571 -9.728 1.00 89.00 101 GLY A C 1
ATOM 794 O O . GLY A 1 101 ? -6.109 3.440 -9.469 1.00 89.00 101 GLY A O 1
ATOM 795 N N . MET A 1 102 ? -5.702 5.538 -10.139 1.00 87.31 102 MET A N 1
ATOM 796 C CA . MET A 1 102 ? -4.262 5.340 -10.309 1.00 87.31 102 MET A CA 1
ATOM 797 C C . MET A 1 102 ? -3.536 5.411 -8.965 1.00 87.31 102 MET A C 1
ATOM 799 O O . MET A 1 102 ? -3.686 6.365 -8.206 1.00 87.31 102 MET A O 1
ATOM 803 N N . ARG A 1 103 ? -2.669 4.427 -8.700 1.00 89.44 103 ARG A N 1
ATOM 804 C CA . ARG A 1 103 ? -1.784 4.472 -7.533 1.00 89.44 103 ARG A CA 1
ATOM 805 C C . ARG A 1 103 ? -0.738 5.577 -7.643 1.00 89.44 103 ARG A C 1
ATOM 807 O O . ARG A 1 103 ? -0.253 5.887 -8.729 1.00 89.44 103 ARG A O 1
ATOM 814 N N . THR A 1 104 ? -0.281 6.064 -6.496 1.00 88.44 104 THR A N 1
ATOM 815 C CA . THR A 1 104 ? 0.865 6.973 -6.435 1.00 88.44 104 THR A CA 1
ATOM 816 C C . THR A 1 104 ? 2.123 6.310 -7.002 1.00 88.44 104 THR A C 1
ATOM 818 O O . THR A 1 104 ? 2.402 5.124 -6.769 1.00 88.44 104 THR A O 1
ATOM 821 N N . HIS A 1 105 ? 2.917 7.096 -7.730 1.00 90.56 105 HIS A N 1
ATOM 822 C CA . HIS A 1 105 ? 4.228 6.676 -8.218 1.00 90.56 105 HIS A CA 1
ATOM 823 C C . HIS A 1 105 ? 5.190 6.404 -7.064 1.00 90.56 105 HIS A C 1
ATOM 825 O O . HIS A 1 105 ? 5.370 7.220 -6.153 1.00 90.56 105 HIS A O 1
ATOM 831 N N . LYS A 1 106 ? 5.882 5.267 -7.131 1.00 89.31 106 LYS A N 1
ATOM 832 C CA . LYS A 1 106 ? 7.008 4.959 -6.249 1.00 89.31 106 LYS A CA 1
ATOM 833 C C . LYS A 1 106 ? 8.146 5.948 -6.515 1.00 89.31 106 LYS A C 1
ATOM 835 O O . LYS A 1 106 ? 8.223 6.578 -7.565 1.00 89.31 106 LYS A O 1
ATOM 840 N N . ALA A 1 107 ? 9.074 6.075 -5.567 1.00 88.44 107 ALA A N 1
ATOM 841 C CA . ALA A 1 107 ? 10.171 7.041 -5.675 1.00 88.44 107 ALA A CA 1
ATOM 842 C C . ALA A 1 107 ? 10.994 6.896 -6.972 1.00 88.44 107 ALA A C 1
ATOM 844 O O . ALA A 1 107 ? 11.281 7.897 -7.620 1.00 88.44 107 ALA A O 1
ATOM 845 N N . PHE A 1 108 ? 11.325 5.666 -7.384 1.00 90.62 108 PHE A N 1
ATOM 846 C CA . PHE A 1 108 ? 12.079 5.445 -8.624 1.00 90.62 108 PHE A CA 1
ATOM 847 C C . PHE A 1 108 ? 11.256 5.789 -9.876 1.00 90.62 108 PHE A C 1
ATOM 849 O O . PHE A 1 108 ? 11.800 6.334 -10.826 1.00 90.62 108 PHE A O 1
ATOM 856 N N . GLU A 1 109 ? 9.946 5.524 -9.858 1.00 93.88 109 GLU A N 1
ATOM 857 C CA . GLU A 1 109 ? 9.030 5.854 -10.955 1.00 93.88 109 GLU A CA 1
ATOM 858 C C . GLU A 1 109 ? 8.921 7.361 -11.139 1.00 93.88 109 GLU A C 1
ATOM 860 O O . GLU A 1 109 ? 9.052 7.842 -12.259 1.00 93.88 109 GLU A O 1
ATOM 865 N N . ARG A 1 110 ? 8.780 8.114 -10.038 1.00 92.56 110 ARG A N 1
ATOM 866 C CA . ARG A 1 110 ? 8.805 9.583 -10.078 1.00 92.56 110 ARG A CA 1
ATOM 867 C C . ARG A 1 110 ? 10.061 10.091 -10.775 1.00 92.56 110 ARG A C 1
ATOM 869 O O . ARG A 1 110 ? 9.956 10.886 -11.692 1.00 92.56 110 ARG A O 1
ATOM 876 N N . GLN A 1 111 ? 11.229 9.550 -10.431 1.00 92.19 111 GLN A N 1
ATOM 877 C CA . GLN A 1 111 ? 12.475 9.959 -11.080 1.00 92.19 111 GLN A CA 1
ATOM 878 C C . GLN A 1 111 ? 12.563 9.573 -12.560 1.00 92.19 111 GLN A C 1
ATOM 880 O O . GLN A 1 111 ? 13.150 10.315 -13.343 1.00 92.19 111 GLN A O 1
ATOM 885 N N . LEU A 1 112 ? 11.993 8.436 -12.969 1.00 93.75 112 LEU A N 1
ATOM 886 C CA . LEU A 1 112 ? 11.895 8.096 -14.390 1.00 93.75 112 LEU A CA 1
ATOM 887 C C . LEU A 1 112 ? 11.007 9.099 -15.135 1.00 93.75 112 LEU A C 1
ATOM 889 O O . LEU A 1 112 ? 11.373 9.524 -16.228 1.00 93.75 112 LEU A O 1
ATOM 893 N N . VAL A 1 113 ? 9.886 9.510 -14.536 1.00 94.50 113 VAL A N 1
ATOM 894 C CA . VAL A 1 113 ? 9.004 10.545 -15.098 1.00 94.50 113 VAL A CA 1
ATOM 895 C C . VAL A 1 113 ? 9.714 11.892 -15.175 1.00 94.50 113 VAL A C 1
ATOM 897 O O . VAL A 1 113 ? 9.727 12.510 -16.236 1.00 94.50 113 VAL A O 1
ATOM 900 N N . ASP A 1 114 ? 10.364 12.317 -14.092 1.00 92.62 114 ASP A N 1
ATOM 901 C CA . ASP A 1 114 ? 11.071 13.600 -14.010 1.00 92.62 114 ASP A CA 1
ATOM 902 C C . ASP A 1 114 ? 12.218 13.693 -15.033 1.00 92.62 114 ASP A C 1
ATOM 904 O O . ASP A 1 114 ? 12.529 14.769 -15.538 1.00 92.62 114 ASP A O 1
ATOM 908 N N . ARG A 1 115 ? 12.836 12.557 -15.380 1.00 90.62 115 ARG A N 1
ATOM 909 C CA . ARG A 1 115 ? 13.889 12.452 -16.406 1.00 90.62 115 ARG A CA 1
ATOM 910 C C . ARG A 1 115 ? 13.347 12.256 -17.828 1.00 90.62 115 ARG A C 1
ATOM 912 O O . ARG A 1 115 ? 14.145 12.071 -18.744 1.00 90.62 115 ARG A O 1
ATOM 919 N N . GLY A 1 116 ? 12.027 12.242 -18.022 1.00 92.31 116 GLY A N 1
ATOM 920 C CA . GLY A 1 116 ? 11.395 11.998 -19.324 1.00 92.31 116 GLY A CA 1
ATOM 921 C C . GLY A 1 116 ? 11.567 10.568 -19.853 1.00 92.31 116 GLY A C 1
ATOM 922 O O . GLY A 1 116 ? 11.387 10.321 -21.041 1.00 92.31 116 GLY A O 1
ATOM 923 N N . LEU A 1 117 ? 11.933 9.620 -18.986 1.00 93.12 117 LEU A N 1
ATOM 924 C CA . LEU A 1 117 ? 12.169 8.211 -19.322 1.00 93.12 117 LEU A CA 1
ATOM 925 C C . LEU A 1 117 ? 10.921 7.334 -19.143 1.00 93.12 117 LEU A C 1
ATOM 927 O O . LEU A 1 117 ? 10.899 6.192 -19.596 1.00 93.12 117 LEU A O 1
ATOM 931 N N . MET A 1 118 ? 9.887 7.849 -18.477 1.00 94.50 118 MET A N 1
ATOM 932 C CA . MET A 1 118 ? 8.578 7.214 -18.328 1.00 94.50 118 MET A CA 1
ATOM 933 C C . MET A 1 118 ? 7.486 8.280 -18.445 1.00 94.50 118 MET A C 1
ATOM 935 O O . MET A 1 118 ? 7.654 9.396 -17.961 1.00 94.50 118 MET A O 1
ATOM 939 N N . GLN A 1 119 ? 6.359 7.960 -19.079 1.00 92.88 119 GLN A N 1
ATOM 940 C CA . GLN A 1 119 ? 5.229 8.891 -19.136 1.00 92.88 119 GLN A CA 1
ATOM 941 C C . GLN A 1 119 ? 4.528 8.975 -17.771 1.00 92.88 119 GLN A C 1
ATOM 943 O O . GLN A 1 119 ? 4.484 8.003 -17.018 1.00 92.88 119 GLN A O 1
ATOM 948 N N . ARG A 1 120 ? 3.948 10.137 -17.451 1.00 93.44 120 ARG A N 1
ATOM 949 C CA . ARG A 1 120 ? 3.346 10.417 -16.133 1.00 93.44 120 ARG A CA 1
ATOM 950 C C . ARG A 1 120 ? 2.136 9.532 -15.802 1.00 93.44 120 ARG A C 1
ATOM 952 O O . ARG A 1 120 ? 1.855 9.314 -14.628 1.00 93.44 120 ARG A O 1
ATOM 959 N N . ASN A 1 121 ? 1.436 9.027 -16.810 1.00 92.81 121 ASN A N 1
ATOM 960 C CA . ASN A 1 121 ? 0.272 8.146 -16.694 1.00 92.81 121 ASN A CA 1
ATOM 961 C C . ASN A 1 121 ? 0.630 6.648 -16.765 1.00 92.81 121 ASN A C 1
ATOM 963 O O . ASN A 1 121 ? -0.263 5.820 -16.917 1.00 92.81 121 ASN A O 1
ATOM 967 N N . LEU A 1 122 ? 1.912 6.283 -16.681 1.00 92.81 122 LEU A N 1
ATOM 968 C CA . LEU A 1 122 ? 2.361 4.891 -16.722 1.00 92.81 122 LEU A CA 1
ATOM 969 C C . LEU A 1 122 ? 2.988 4.475 -15.398 1.00 92.81 122 LEU A C 1
ATOM 971 O O . LEU A 1 122 ? 3.587 5.285 -14.702 1.00 92.81 122 LEU A O 1
ATOM 975 N N . VAL A 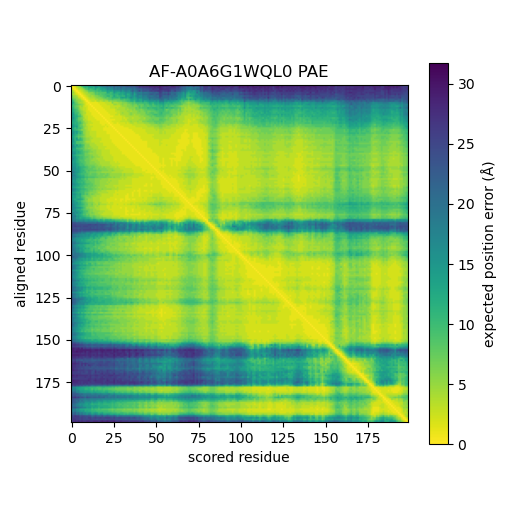1 123 ? 2.886 3.187 -15.081 1.00 93.62 123 VAL A N 1
ATOM 976 C CA . VAL A 1 123 ? 3.525 2.569 -13.916 1.00 93.62 123 VAL A CA 1
ATOM 977 C C . VAL A 1 123 ? 4.484 1.474 -14.364 1.00 93.62 123 VAL A C 1
ATOM 979 O O . VAL A 1 123 ? 4.249 0.797 -15.364 1.00 93.62 123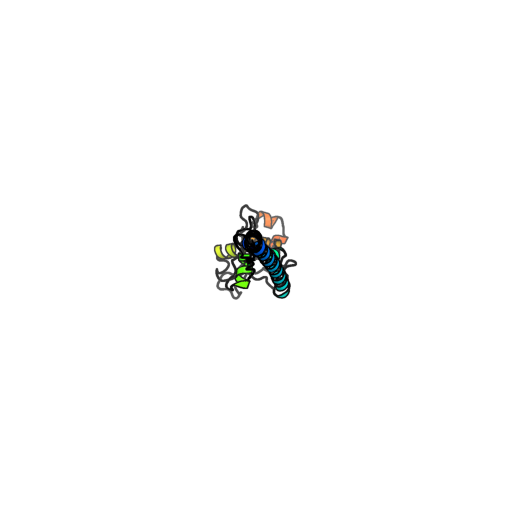 VAL A O 1
ATOM 982 N N . ALA A 1 124 ? 5.558 1.269 -13.608 1.00 94.12 124 ALA A N 1
ATOM 983 C CA . ALA A 1 124 ? 6.500 0.195 -13.864 1.00 94.12 124 ALA A CA 1
ATOM 984 C C . ALA A 1 124 ? 5.965 -1.126 -13.293 1.00 94.12 124 ALA A C 1
ATOM 986 O O . ALA A 1 124 ? 5.661 -1.235 -12.100 1.00 94.12 124 ALA A O 1
ATOM 987 N N . VAL A 1 125 ? 5.897 -2.146 -14.148 1.00 93.62 125 VAL A N 1
ATOM 988 C CA . VAL A 1 125 ? 5.527 -3.521 -13.791 1.00 93.62 125 VAL A CA 1
ATOM 989 C C . VAL A 1 125 ? 6.746 -4.422 -14.011 1.00 93.62 125 VAL A C 1
ATOM 991 O O . VAL A 1 125 ? 7.467 -4.227 -14.994 1.00 93.62 125 VAL A O 1
ATOM 994 N N . PRO A 1 126 ? 7.029 -5.389 -13.118 1.00 94.06 126 PRO A N 1
ATOM 995 C CA . PRO A 1 126 ? 8.153 -6.291 -13.317 1.00 94.06 126 PRO A CA 1
ATOM 996 C C . PRO A 1 126 ? 8.010 -7.095 -14.616 1.00 94.06 126 PRO A C 1
ATOM 998 O O . PRO A 1 126 ? 6.979 -7.714 -14.867 1.00 94.06 126 PRO A O 1
ATOM 1001 N N . ALA A 1 127 ? 9.065 -7.122 -15.430 1.00 92.38 127 ALA A N 1
ATOM 1002 C CA . ALA A 1 127 ? 9.130 -7.991 -16.601 1.00 92.38 127 ALA A CA 1
ATOM 1003 C C . ALA A 1 127 ? 9.253 -9.471 -16.191 1.00 92.38 127 ALA A C 1
ATOM 1005 O O . ALA A 1 127 ? 9.710 -9.782 -15.092 1.00 92.38 127 ALA A O 1
ATOM 1006 N N . LYS A 1 128 ? 8.959 -10.400 -17.112 1.00 90.44 128 LYS A N 1
ATOM 1007 C CA . LYS A 1 128 ? 8.976 -11.861 -16.873 1.00 90.44 128 LYS A CA 1
ATOM 1008 C C . LYS A 1 128 ? 10.252 -12.392 -16.195 1.00 90.44 128 LYS A C 1
ATOM 1010 O O . LYS A 1 128 ? 10.191 -13.366 -15.457 1.00 90.44 128 LYS A O 1
ATOM 1015 N N . ARG A 1 129 ? 11.411 -11.780 -16.463 1.00 88.81 129 ARG A N 1
ATOM 1016 C CA . ARG A 1 129 ? 12.724 -12.178 -15.910 1.00 88.81 129 ARG A CA 1
ATOM 1017 C C . ARG A 1 129 ? 13.253 -11.216 -14.838 1.00 88.81 129 ARG A C 1
ATOM 1019 O O . ARG A 1 129 ? 14.418 -11.315 -14.460 1.00 88.81 129 ARG A O 1
ATOM 1026 N N . ALA A 1 130 ? 12.440 -10.265 -14.377 1.00 92.56 130 ALA A N 1
ATOM 1027 C CA . ALA A 1 130 ? 12.838 -9.346 -13.320 1.00 92.56 130 ALA A CA 1
ATOM 1028 C C . ALA A 1 130 ? 12.983 -10.114 -11.991 1.00 92.56 130 ALA A C 1
ATOM 1030 O O . ALA A 1 130 ? 12.060 -10.833 -11.610 1.00 92.56 130 ALA A O 1
ATOM 1031 N N . PRO A 1 131 ? 14.104 -9.974 -11.261 1.00 92.88 131 PRO A N 1
ATOM 1032 C CA . PRO A 1 131 ? 14.259 -10.587 -9.948 1.00 92.88 131 PRO A CA 1
ATOM 1033 C C . PRO A 1 131 ? 13.240 -10.017 -8.958 1.00 92.88 131 PRO A C 1
ATOM 1035 O O . PRO A 1 131 ? 13.256 -8.812 -8.673 1.00 92.88 131 PRO A O 1
ATOM 1038 N N . LEU A 1 132 ? 12.395 -10.892 -8.414 1.00 95.62 132 LEU A N 1
ATOM 1039 C CA . LEU A 1 132 ? 11.382 -10.554 -7.417 1.00 95.62 132 LEU A CA 1
ATOM 1040 C C . LEU A 1 132 ? 11.796 -11.029 -6.023 1.00 95.62 132 LEU A C 1
ATOM 1042 O O . LEU A 1 132 ? 12.520 -12.014 -5.878 1.00 95.62 132 LEU A O 1
ATOM 1046 N N . ASP A 1 133 ? 11.329 -10.330 -4.995 1.00 94.88 133 ASP A N 1
ATOM 1047 C CA . ASP A 1 133 ? 11.378 -10.811 -3.621 1.00 94.88 133 ASP A CA 1
ATOM 1048 C C . ASP A 1 133 ? 10.230 -11.796 -3.326 1.00 94.88 133 ASP A C 1
ATOM 1050 O O . ASP A 1 133 ? 9.363 -12.071 -4.161 1.00 94.88 133 ASP A O 1
ATOM 1054 N N . ARG A 1 134 ? 10.204 -12.323 -2.095 1.00 94.69 134 ARG A N 1
ATOM 1055 C CA . ARG A 1 134 ? 9.158 -13.249 -1.625 1.00 94.69 134 ARG A CA 1
ATOM 1056 C C . ARG A 1 134 ? 7.731 -12.690 -1.712 1.00 94.69 134 ARG A C 1
ATOM 1058 O O . ARG A 1 134 ? 6.792 -13.473 -1.655 1.00 94.69 134 ARG A O 1
ATOM 1065 N N . TYR A 1 135 ? 7.568 -11.373 -1.821 1.00 94.50 135 TYR A N 1
ATOM 1066 C CA . TYR A 1 135 ? 6.286 -10.673 -1.900 1.00 94.50 135 TYR A CA 1
ATOM 1067 C C . TYR A 1 135 ? 5.972 -10.196 -3.329 1.00 94.50 135 TYR A C 1
ATOM 1069 O O . TYR A 1 135 ? 5.058 -9.404 -3.520 1.00 94.50 135 TYR A O 1
ATOM 1077 N N . GLY A 1 136 ? 6.749 -10.621 -4.333 1.00 92.81 136 GLY A N 1
ATOM 1078 C CA . GLY A 1 136 ? 6.531 -10.243 -5.730 1.00 92.81 136 GLY A CA 1
ATOM 1079 C C . GLY A 1 136 ? 7.009 -8.834 -6.100 1.00 92.81 136 GLY A C 1
ATOM 1080 O O . GLY A 1 136 ? 6.787 -8.398 -7.228 1.00 92.81 136 GLY A O 1
ATOM 1081 N N . ASN A 1 137 ? 7.696 -8.115 -5.206 1.00 92.38 137 ASN A N 1
ATOM 1082 C CA . ASN A 1 137 ? 8.264 -6.806 -5.534 1.00 92.38 137 ASN A CA 1
ATOM 1083 C C . ASN A 1 137 ? 9.608 -6.972 -6.246 1.00 92.38 137 ASN A C 1
ATOM 1085 O O . ASN A 1 137 ? 10.379 -7.868 -5.913 1.00 92.38 137 ASN A O 1
ATOM 1089 N N . MET A 1 138 ? 9.951 -6.066 -7.168 1.00 93.88 138 MET A N 1
ATOM 1090 C CA . MET A 1 138 ? 11.311 -6.025 -7.719 1.00 93.88 138 MET A CA 1
ATOM 1091 C C . MET A 1 138 ? 12.332 -5.838 -6.599 1.00 93.88 138 MET A C 1
ATOM 1093 O O . MET A 1 138 ? 12.198 -4.928 -5.776 1.00 93.88 138 MET A O 1
ATOM 1097 N N . THR A 1 139 ? 13.377 -6.667 -6.590 1.00 92.56 139 THR A N 1
ATOM 1098 C CA . THR A 1 139 ? 14.387 -6.579 -5.533 1.00 92.56 139 THR A CA 1
ATOM 1099 C C . THR A 1 139 ? 15.090 -5.224 -5.533 1.00 92.56 139 THR A C 1
ATOM 1101 O O . THR A 1 139 ? 15.362 -4.614 -6.572 1.00 92.56 139 THR A O 1
ATOM 1104 N N . GLN A 1 140 ? 15.464 -4.777 -4.337 1.00 88.50 140 GLN A N 1
ATOM 1105 C CA . GLN A 1 140 ? 16.144 -3.503 -4.154 1.00 88.50 140 GLN A CA 1
ATOM 1106 C C . GLN A 1 140 ? 17.479 -3.426 -4.915 1.00 88.50 140 GLN A C 1
ATOM 1108 O O . GLN A 1 140 ? 17.814 -2.391 -5.491 1.00 88.50 140 GLN A O 1
ATOM 1113 N N . GLY A 1 141 ? 18.240 -4.525 -4.936 1.00 87.50 141 GLY A N 1
ATOM 1114 C CA . GLY A 1 141 ? 19.507 -4.604 -5.664 1.00 87.50 141 GLY A CA 1
ATOM 1115 C C . GLY A 1 141 ? 19.326 -4.505 -7.180 1.00 87.50 141 GLY A C 1
ATOM 1116 O O . GLY A 1 141 ? 20.127 -3.850 -7.849 1.00 87.50 141 GLY A O 1
ATOM 1117 N N . PHE A 1 142 ? 18.256 -5.098 -7.717 1.00 90.00 142 PHE A N 1
ATOM 1118 C CA . PHE A 1 142 ? 17.909 -4.983 -9.132 1.00 90.00 142 PHE A CA 1
ATOM 1119 C C . PHE A 1 142 ? 17.525 -3.546 -9.497 1.00 90.00 142 PHE A C 1
ATOM 1121 O O . PHE A 1 142 ? 18.110 -2.987 -10.423 1.00 90.00 142 PHE A O 1
ATOM 1128 N N . LEU A 1 143 ? 16.635 -2.915 -8.723 1.00 90.75 143 LEU A N 1
ATOM 1129 C CA . LEU A 1 143 ? 16.256 -1.513 -8.927 1.00 90.75 143 LEU A CA 1
ATOM 1130 C C . LEU A 1 143 ? 17.467 -0.576 -8.874 1.00 90.75 143 LEU A C 1
ATOM 1132 O O . LEU A 1 143 ? 17.640 0.246 -9.768 1.00 90.75 143 LEU A O 1
ATOM 1136 N N . ASN A 1 144 ? 18.355 -0.737 -7.890 1.00 87.19 144 ASN A N 1
ATOM 1137 C CA . ASN A 1 144 ? 19.583 0.057 -7.809 1.00 87.19 144 ASN A CA 1
ATOM 1138 C C . ASN A 1 144 ? 20.453 -0.096 -9.064 1.00 87.19 144 ASN A C 1
ATOM 1140 O O . ASN A 1 144 ? 21.004 0.887 -9.552 1.00 87.19 144 ASN A O 1
ATOM 1144 N N . ARG A 1 145 ? 20.566 -1.316 -9.604 1.00 85.94 145 ARG A N 1
ATOM 1145 C CA . ARG A 1 145 ? 21.328 -1.585 -10.828 1.00 85.94 145 ARG A CA 1
ATOM 1146 C C . ARG A 1 145 ? 20.702 -0.904 -12.043 1.00 85.94 145 ARG A C 1
ATOM 1148 O O . ARG A 1 145 ? 21.430 -0.279 -12.808 1.00 85.94 145 ARG A O 1
ATOM 1155 N N . VAL A 1 146 ? 19.381 -0.991 -12.189 1.00 89.88 146 VAL A N 1
ATOM 1156 C CA . VAL A 1 146 ? 18.639 -0.307 -13.256 1.00 89.88 146 VAL A CA 1
ATOM 1157 C C . VAL A 1 146 ? 18.868 1.203 -13.180 1.00 89.88 146 VAL A C 1
ATOM 1159 O O . VAL A 1 146 ? 19.356 1.804 -14.134 1.00 89.88 146 VAL A O 1
ATOM 1162 N N . MET A 1 147 ? 18.603 1.812 -12.023 1.00 88.88 147 MET A N 1
ATOM 1163 C CA . MET A 1 147 ? 18.714 3.264 -11.848 1.00 88.88 147 MET A CA 1
ATOM 1164 C C . MET A 1 147 ? 20.154 3.764 -12.028 1.00 88.88 147 MET A C 1
ATOM 1166 O O . MET A 1 147 ? 20.375 4.818 -12.621 1.00 88.88 147 MET A O 1
ATOM 1170 N N . ALA A 1 148 ? 21.149 2.981 -11.600 1.00 85.44 148 ALA A N 1
ATOM 1171 C CA . ALA A 1 148 ? 22.552 3.334 -11.773 1.00 85.44 148 ALA A CA 1
ATOM 1172 C C . ALA A 1 148 ? 23.034 3.262 -13.235 1.00 85.44 148 ALA A C 1
ATOM 1174 O O . ALA A 1 148 ? 23.991 3.958 -13.567 1.00 85.44 148 ALA A O 1
ATOM 1175 N N . ASP A 1 149 ? 22.422 2.443 -14.104 1.00 86.19 149 ASP A N 1
ATOM 1176 C CA . ASP A 1 149 ? 22.716 2.450 -15.553 1.00 86.19 149 ASP A CA 1
ATOM 1177 C C . ASP A 1 149 ? 22.050 3.630 -16.246 1.00 86.19 149 ASP A C 1
ATOM 1179 O O . ASP A 1 149 ? 22.658 4.264 -17.104 1.00 86.19 149 ASP A O 1
ATOM 1183 N N . LEU A 1 150 ? 20.837 3.973 -15.809 1.00 88.19 150 LEU A N 1
ATOM 1184 C CA . LEU A 1 150 ? 20.105 5.148 -16.277 1.00 88.19 150 LEU A CA 1
ATOM 1185 C C . LEU A 1 150 ? 20.677 6.471 -15.733 1.00 88.19 150 LEU A C 1
ATOM 1187 O O . LEU A 1 150 ? 20.160 7.536 -16.060 1.00 88.19 150 LEU A O 1
ATOM 1191 N N . GLN A 1 151 ? 21.742 6.420 -14.921 1.00 86.06 151 GLN A N 1
ATOM 1192 C CA . GLN A 1 151 ? 22.393 7.585 -14.308 1.00 86.06 151 GLN A CA 1
ATOM 1193 C C . GLN A 1 151 ? 21.431 8.414 -13.435 1.00 86.06 151 GLN A C 1
ATOM 1195 O O . GLN A 1 151 ? 21.452 9.648 -13.427 1.00 86.06 151 GLN A O 1
ATOM 1200 N N . ILE A 1 152 ? 20.564 7.731 -12.684 1.00 86.00 152 ILE A N 1
ATOM 1201 C CA . ILE A 1 152 ? 19.583 8.345 -11.787 1.00 86.00 152 ILE A CA 1
ATOM 1202 C C . ILE A 1 152 ? 19.931 7.994 -10.342 1.00 86.00 152 ILE A C 1
ATOM 1204 O O . ILE A 1 152 ? 19.944 6.819 -9.971 1.00 86.00 152 ILE A O 1
ATOM 1208 N N . ASP A 1 153 ? 20.143 9.015 -9.511 1.00 80.75 153 ASP A N 1
ATOM 1209 C CA . ASP A 1 153 ? 20.112 8.856 -8.059 1.00 80.75 153 ASP A CA 1
ATOM 1210 C C . ASP A 1 153 ? 18.730 9.238 -7.540 1.00 80.75 153 ASP A C 1
ATOM 1212 O O . ASP A 1 153 ? 18.344 10.402 -7.568 1.00 80.75 153 ASP A O 1
ATOM 1216 N N . TYR A 1 154 ? 17.969 8.239 -7.097 1.00 73.56 154 TYR A N 1
ATOM 1217 C CA . TYR A 1 154 ? 16.573 8.420 -6.703 1.00 73.56 154 TYR A CA 1
ATOM 1218 C C . TYR A 1 154 ? 16.356 8.451 -5.188 1.00 73.56 154 TYR A C 1
ATOM 1220 O O . TYR A 1 154 ? 15.219 8.585 -4.733 1.00 73.56 154 TYR A O 1
ATOM 1228 N N . ARG A 1 155 ? 17.425 8.281 -4.402 1.00 68.00 155 ARG A N 1
ATOM 1229 C CA . ARG A 1 155 ? 17.349 8.233 -2.935 1.00 68.00 155 ARG A CA 1
ATOM 1230 C C . ARG A 1 155 ? 17.883 9.487 -2.254 1.00 68.00 155 ARG A C 1
ATOM 1232 O O . ARG A 1 155 ? 17.625 9.644 -1.066 1.00 68.00 155 ARG A O 1
ATOM 1239 N N . GLY A 1 156 ? 18.551 10.372 -3.000 1.00 54.66 156 GLY A N 1
ATOM 1240 C CA . GLY A 1 156 ? 19.247 11.531 -2.446 1.00 54.66 156 GLY A CA 1
ATOM 1241 C C . GLY A 1 156 ? 20.429 11.103 -1.567 1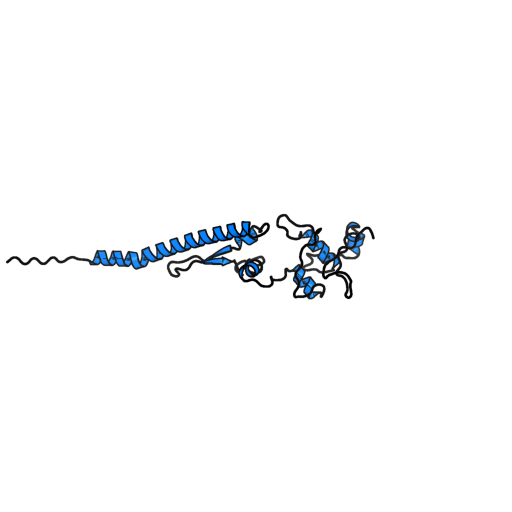.00 54.66 156 GLY A C 1
ATOM 1242 O O . GLY A 1 156 ? 20.444 10.014 -1.000 1.00 54.66 156 GLY A O 1
ATOM 1243 N N . ALA A 1 157 ? 21.455 11.946 -1.465 1.00 50.59 157 ALA A N 1
ATOM 1244 C CA . ALA A 1 157 ? 22.651 11.702 -0.648 1.00 50.59 157 ALA A CA 1
ATOM 1245 C C . ALA A 1 157 ? 23.553 10.515 -1.074 1.00 50.59 157 ALA A C 1
ATOM 1247 O O . ALA A 1 157 ? 24.219 9.907 -0.236 1.00 50.59 157 ALA A O 1
ATOM 1248 N N . GLY A 1 158 ? 23.630 10.174 -2.368 1.00 50.38 158 GLY A N 1
ATOM 1249 C CA . GLY A 1 158 ? 24.655 9.245 -2.872 1.00 50.38 158 GLY A CA 1
ATOM 1250 C C . GLY A 1 158 ? 24.439 7.773 -2.495 1.00 50.38 158 GLY A C 1
ATOM 1251 O O . GLY A 1 158 ? 25.328 6.941 -2.705 1.00 50.38 158 GLY A O 1
ATOM 1252 N N . ALA A 1 159 ? 23.256 7.434 -1.970 1.00 48.88 159 ALA A N 1
ATOM 1253 C CA . ALA A 1 159 ? 22.841 6.062 -1.679 1.00 48.88 159 ALA A CA 1
ATOM 1254 C C . ALA A 1 159 ? 22.662 5.226 -2.961 1.00 48.88 159 ALA A C 1
ATOM 1256 O O . ALA A 1 159 ? 22.860 4.008 -2.941 1.00 48.88 159 ALA A O 1
ATOM 1257 N N . THR A 1 160 ? 22.356 5.873 -4.090 1.00 54.72 160 THR A N 1
ATOM 1258 C CA . THR A 1 160 ? 22.453 5.270 -5.423 1.00 54.72 160 THR A CA 1
ATOM 1259 C C . THR A 1 160 ? 23.698 5.836 -6.098 1.00 54.72 160 THR A C 1
ATOM 1261 O O . THR A 1 160 ? 23.648 6.870 -6.758 1.00 54.72 160 THR A O 1
ATOM 1264 N N . ARG A 1 161 ? 24.856 5.187 -5.927 1.00 61.47 161 ARG A N 1
ATOM 1265 C CA . ARG A 1 161 ? 26.056 5.576 -6.681 1.00 61.47 161 ARG A CA 1
ATOM 1266 C C . ARG A 1 161 ? 25.808 5.279 -8.156 1.00 61.47 161 ARG A C 1
ATOM 1268 O O . ARG A 1 161 ? 25.819 4.115 -8.563 1.00 61.47 161 ARG A O 1
ATOM 1275 N N . THR A 1 162 ? 25.564 6.320 -8.947 1.00 67.25 162 THR A N 1
ATOM 1276 C CA . THR A 1 162 ? 25.517 6.197 -10.402 1.00 67.25 162 THR A CA 1
ATOM 1277 C C . THR A 1 162 ? 26.842 5.620 -10.893 1.00 67.25 162 THR A C 1
ATOM 1279 O O . THR A 1 162 ? 27.906 5.819 -10.290 1.00 67.25 162 THR A O 1
ATOM 1282 N N . ARG A 1 163 ? 26.795 4.799 -11.945 1.00 69.44 163 ARG A N 1
ATOM 1283 C CA . ARG A 1 163 ? 28.010 4.135 -12.419 1.00 69.44 163 ARG A CA 1
ATOM 1284 C C . ARG A 1 163 ? 28.945 5.174 -13.028 1.00 69.44 163 ARG A C 1
ATOM 1286 O O . ARG A 1 163 ? 28.654 5.718 -14.087 1.00 69.44 163 ARG A O 1
ATOM 1293 N N . THR A 1 164 ? 30.090 5.391 -12.388 1.00 70.19 164 THR A N 1
ATOM 1294 C CA . THR A 1 164 ? 31.184 6.201 -12.933 1.00 70.19 164 THR A CA 1
ATOM 1295 C C . THR A 1 164 ? 32.061 5.382 -13.882 1.00 70.19 164 THR A C 1
ATOM 1297 O O . THR A 1 164 ? 32.150 4.152 -13.778 1.00 70.19 164 THR A O 1
ATOM 1300 N N . SER A 1 165 ? 32.808 6.066 -14.752 1.00 69.25 165 SER A N 1
ATOM 1301 C CA . SER A 1 165 ? 33.810 5.448 -15.632 1.00 69.25 165 SER A CA 1
ATOM 1302 C C . SER A 1 165 ? 34.846 4.622 -14.855 1.00 69.25 165 SER A C 1
ATOM 1304 O O . SER A 1 165 ? 35.269 3.561 -15.311 1.00 69.25 165 SER A O 1
ATOM 1306 N N . SER A 1 166 ? 35.220 5.056 -13.646 1.00 73.00 166 SER A N 1
ATOM 1307 C CA . SER A 1 166 ? 36.129 4.317 -12.758 1.00 73.00 166 SER A CA 1
ATOM 1308 C C . SER A 1 166 ? 35.491 3.056 -12.160 1.00 73.00 166 SER A C 1
ATOM 1310 O O . SER A 1 166 ? 36.157 2.028 -12.037 1.00 73.00 166 SER A O 1
ATOM 1312 N N . SER A 1 167 ? 34.193 3.085 -11.836 1.00 70.50 167 SER A N 1
ATOM 1313 C CA . SER A 1 167 ? 33.444 1.908 -11.371 1.00 70.50 167 SER A CA 1
ATOM 1314 C C . SER A 1 167 ? 33.350 0.827 -12.456 1.00 70.50 167 SER A C 1
ATOM 1316 O O . SER A 1 167 ? 33.621 -0.346 -12.193 1.00 70.50 167 SER A O 1
ATOM 1318 N N . LEU A 1 168 ? 33.069 1.235 -13.698 1.00 69.12 168 LEU A N 1
ATOM 1319 C CA . LEU A 1 168 ? 33.005 0.351 -14.870 1.00 69.12 168 LEU A CA 1
ATOM 1320 C C . LEU A 1 168 ? 34.356 -0.294 -15.217 1.00 69.12 168 LEU A C 1
ATOM 1322 O O . LEU A 1 168 ? 34.388 -1.427 -15.697 1.00 69.12 168 LEU A O 1
ATOM 1326 N N . LYS A 1 169 ? 35.472 0.410 -14.975 1.00 71.75 169 LYS A N 1
ATOM 1327 C CA . LYS A 1 169 ? 36.826 -0.144 -15.146 1.00 71.75 169 LYS A CA 1
ATOM 1328 C C . LYS A 1 169 ? 37.156 -1.203 -14.089 1.00 71.75 169 LYS A C 1
ATOM 1330 O O . LYS A 1 169 ? 37.774 -2.206 -14.428 1.00 71.75 169 LYS A O 1
ATOM 1335 N N . ARG A 1 170 ? 36.731 -1.003 -12.834 1.00 71.62 170 ARG A N 1
ATOM 1336 C CA . ARG A 1 170 ? 37.063 -1.901 -11.710 1.00 71.62 170 ARG A CA 1
ATOM 1337 C C . ARG A 1 170 ? 36.276 -3.205 -11.688 1.00 71.62 170 ARG A C 1
ATOM 1339 O O . ARG A 1 170 ? 36.809 -4.211 -11.242 1.00 71.62 170 ARG A O 1
ATOM 1346 N N . ASN A 1 171 ? 35.024 -3.209 -12.135 1.00 70.38 171 ASN A N 1
ATOM 1347 C CA . ASN A 1 171 ? 34.193 -4.409 -12.079 1.00 70.38 171 ASN A CA 1
ATOM 1348 C C . ASN A 1 171 ? 33.592 -4.715 -13.454 1.00 70.38 171 ASN A C 1
ATOM 1350 O O . ASN A 1 171 ? 32.653 -4.059 -13.910 1.00 70.38 171 ASN A O 1
ATOM 1354 N N . LYS A 1 172 ? 34.139 -5.756 -14.098 1.00 65.50 172 LYS A N 1
ATOM 1355 C CA . LYS A 1 172 ? 33.728 -6.220 -15.431 1.00 65.50 172 LYS A CA 1
ATOM 1356 C C . LYS A 1 172 ? 32.254 -6.639 -15.473 1.00 65.50 172 LYS A C 1
ATOM 1358 O O . LYS A 1 172 ? 31.614 -6.437 -16.499 1.00 65.50 172 LYS A O 1
ATOM 1363 N N . ASN A 1 173 ? 31.675 -7.088 -14.356 1.00 63.84 173 ASN A N 1
ATOM 1364 C CA . ASN A 1 173 ? 30.256 -7.455 -14.283 1.00 63.84 173 ASN A CA 1
ATOM 1365 C C . ASN A 1 173 ? 29.325 -6.248 -14.499 1.00 63.84 173 ASN A C 1
ATOM 1367 O O . ASN A 1 173 ? 28.180 -6.426 -14.911 1.00 63.84 173 ASN A O 1
ATOM 1371 N N . TYR A 1 174 ? 29.803 -5.012 -14.296 1.00 62.34 174 TYR A N 1
ATOM 1372 C CA . TYR A 1 174 ? 29.038 -3.808 -14.636 1.00 62.34 174 TYR A CA 1
ATOM 1373 C C . TYR A 1 174 ? 28.991 -3.508 -16.138 1.00 62.34 174 TYR A C 1
ATOM 1375 O O . TYR A 1 174 ? 28.173 -2.686 -16.543 1.00 62.34 174 TYR A O 1
ATOM 1383 N N . LYS A 1 175 ? 29.820 -4.153 -16.973 1.00 61.00 175 LYS A N 1
ATOM 1384 C CA . LYS A 1 175 ? 29.741 -4.004 -18.435 1.00 61.00 175 LYS A CA 1
ATOM 1385 C C . LYS A 1 175 ? 28.565 -4.778 -19.040 1.00 61.00 175 LYS A C 1
ATOM 1387 O O . LYS A 1 175 ? 28.037 -4.336 -20.053 1.00 61.00 175 LYS A O 1
ATOM 1392 N N . ASN A 1 176 ? 28.142 -5.857 -18.380 1.00 60.12 176 ASN A N 1
ATOM 1393 C CA . ASN A 1 176 ? 27.281 -6.902 -18.943 1.00 60.12 176 ASN A CA 1
ATOM 1394 C C . ASN A 1 176 ? 25.773 -6.698 -18.684 1.00 60.12 176 ASN A C 1
ATOM 1396 O O . ASN A 1 176 ? 24.931 -7.290 -19.345 1.00 60.12 176 ASN A O 1
ATOM 1400 N N . ALA A 1 177 ? 25.394 -5.856 -17.725 1.00 62.81 177 ALA A N 1
ATOM 1401 C CA . ALA A 1 177 ? 23.994 -5.516 -17.478 1.00 62.81 177 ALA A CA 1
ATOM 1402 C C . ALA A 1 177 ? 23.836 -4.016 -17.676 1.00 62.81 177 ALA A C 1
ATOM 1404 O O . ALA A 1 177 ? 24.009 -3.271 -16.717 1.00 62.81 177 ALA A O 1
ATOM 1405 N N . ARG A 1 178 ? 23.589 -3.597 -18.924 1.00 78.81 178 ARG A N 1
ATOM 1406 C CA . ARG A 1 178 ? 23.282 -2.206 -19.276 1.00 78.81 178 ARG A CA 1
ATOM 1407 C C . ARG A 1 178 ? 21.787 -2.077 -19.499 1.00 78.81 178 ARG A C 1
ATOM 1409 O O . ARG A 1 178 ? 21.277 -2.509 -20.536 1.00 78.81 178 ARG A O 1
ATOM 1416 N N . PHE A 1 179 ? 21.105 -1.501 -18.519 1.00 89.94 179 PHE A N 1
ATOM 1417 C CA . PHE A 1 179 ? 19.713 -1.111 -18.685 1.00 89.94 179 PHE A CA 1
ATOM 1418 C C . PHE A 1 179 ? 19.607 0.202 -19.463 1.00 89.94 179 PHE A C 1
ATOM 1420 O O . PHE A 1 179 ? 20.403 1.117 -19.261 1.00 89.94 179 PHE A O 1
ATOM 1427 N N . PHE A 1 180 ? 18.635 0.296 -20.363 1.00 91.38 180 PHE A N 1
ATOM 1428 C CA . PHE A 1 180 ? 18.364 1.500 -21.141 1.00 91.38 180 PHE A CA 1
ATOM 1429 C C . PHE A 1 180 ? 16.867 1.651 -21.406 1.00 91.38 180 PHE A C 1
ATOM 1431 O O . PHE A 1 180 ? 16.120 0.675 -21.407 1.00 91.38 180 PHE A O 1
ATOM 1438 N N . VAL A 1 181 ? 16.443 2.885 -21.656 1.00 92.94 181 VAL A N 1
ATOM 1439 C CA . VAL A 1 181 ? 15.115 3.190 -22.197 1.00 92.94 181 VAL A CA 1
ATOM 1440 C C . VAL A 1 181 ? 15.286 3.501 -23.687 1.00 92.94 181 VAL A C 1
ATOM 1442 O O . VAL A 1 181 ? 16.196 4.265 -24.032 1.00 92.94 181 VAL A O 1
ATOM 1445 N N . PRO A 1 182 ? 14.496 2.890 -24.587 1.00 91.75 182 PRO A N 1
ATOM 1446 C CA . PRO A 1 182 ? 14.606 3.136 -26.017 1.00 91.75 182 PRO A CA 1
ATOM 1447 C C . PRO A 1 182 ? 14.282 4.598 -26.341 1.00 91.75 182 PRO A C 1
ATOM 1449 O O . PRO A 1 182 ? 13.319 5.164 -25.827 1.00 91.75 182 PRO A O 1
ATOM 1452 N N . ARG A 1 183 ? 15.090 5.214 -27.212 1.00 87.88 183 ARG A N 1
ATOM 1453 C CA . ARG A 1 183 ? 14.792 6.546 -27.754 1.00 87.88 183 ARG A CA 1
ATOM 1454 C C . ARG A 1 183 ? 13.692 6.422 -28.799 1.00 87.88 183 ARG A C 1
ATOM 1456 O O . ARG A 1 183 ? 13.750 5.519 -29.625 1.00 87.88 183 ARG A O 1
ATOM 1463 N N . GLN A 1 184 ? 12.718 7.323 -28.762 1.00 83.62 184 GLN A N 1
ATOM 1464 C CA . GLN A 1 184 ? 11.673 7.373 -29.778 1.00 83.62 184 GLN A CA 1
ATOM 1465 C C . GLN A 1 184 ? 12.194 8.041 -31.065 1.00 83.62 184 GLN A C 1
ATOM 1467 O O . GLN A 1 184 ? 12.975 8.991 -30.958 1.00 83.62 184 GLN A O 1
ATOM 1472 N N . PRO A 1 185 ? 11.768 7.580 -32.257 1.00 86.06 185 PRO A N 1
ATOM 1473 C CA . PRO A 1 185 ? 10.901 6.422 -32.496 1.00 86.06 185 PRO A CA 1
ATOM 1474 C C . PRO A 1 185 ? 11.652 5.087 -32.329 1.00 86.06 185 PRO A C 1
ATOM 1476 O O . PRO A 1 185 ? 12.769 4.920 -32.816 1.00 86.06 185 PRO A O 1
ATOM 1479 N N . SER A 1 186 ? 11.034 4.117 -31.653 1.00 88.56 186 SER A N 1
ATOM 1480 C CA . SER A 1 186 ? 11.560 2.752 -31.515 1.00 88.56 186 SER A CA 1
ATOM 1481 C C . SER A 1 186 ? 10.463 1.721 -31.761 1.00 88.56 186 SER A C 1
ATOM 1483 O O . SER A 1 186 ? 9.308 1.958 -31.430 1.00 88.56 186 SER A O 1
ATOM 1485 N N . HIS A 1 187 ? 10.834 0.549 -32.284 1.00 91.62 187 HIS A N 1
ATOM 1486 C CA . HIS A 1 187 ? 9.940 -0.612 -32.384 1.00 91.62 187 HIS A CA 1
ATOM 1487 C C . HIS A 1 187 ? 9.684 -1.288 -31.023 1.00 91.62 187 HIS A C 1
ATOM 1489 O O . HIS A 1 187 ? 8.887 -2.218 -30.928 1.00 91.62 187 HIS A O 1
ATOM 1495 N N . LEU A 1 188 ? 10.393 -0.865 -29.972 1.00 90.56 188 LEU A N 1
ATOM 1496 C CA . LEU A 1 188 ? 10.223 -1.374 -28.619 1.00 90.56 188 LEU A CA 1
ATOM 1497 C C . LEU A 1 188 ? 9.097 -0.623 -27.901 1.00 90.56 188 LEU A C 1
ATOM 1499 O O . LEU A 1 188 ? 9.030 0.607 -27.933 1.00 90.56 188 LEU A O 1
ATOM 1503 N N . TYR A 1 189 ? 8.249 -1.375 -27.200 1.00 91.00 189 TYR A N 1
ATOM 1504 C CA . TYR A 1 189 ? 7.237 -0.815 -26.307 1.00 91.00 189 TYR A CA 1
ATOM 1505 C C . TYR A 1 189 ? 7.872 0.034 -25.186 1.00 91.00 189 TYR A C 1
ATOM 1507 O O . TYR A 1 189 ? 9.047 -0.144 -24.854 1.00 91.00 189 TYR A O 1
ATOM 1515 N N . PRO A 1 190 ? 7.119 0.959 -24.560 1.00 91.50 190 PRO A N 1
ATOM 1516 C CA . PRO A 1 190 ? 7.614 1.719 -23.416 1.00 91.50 190 PRO A CA 1
ATOM 1517 C C . PRO A 1 190 ? 8.098 0.798 -22.289 1.00 91.50 190 PRO A C 1
ATOM 1519 O O . PRO A 1 190 ? 7.349 -0.038 -21.787 1.00 91.50 190 PRO A O 1
ATOM 1522 N N . GLY A 1 191 ? 9.354 0.958 -21.873 1.00 93.06 191 GLY A N 1
ATOM 1523 C CA . GLY A 1 191 ? 9.934 0.128 -20.826 1.00 93.06 191 GLY A CA 1
ATOM 1524 C C . GLY A 1 191 ? 11.435 0.316 -20.661 1.00 93.06 191 GLY A C 1
ATOM 1525 O O . GLY A 1 191 ? 12.087 1.043 -21.411 1.00 93.06 191 GLY A O 1
ATOM 1526 N N . VAL A 1 192 ? 11.984 -0.367 -19.659 1.00 93.12 192 VAL A N 1
ATOM 1527 C CA . VAL A 1 192 ? 13.427 -0.446 -19.428 1.00 93.12 192 VAL A CA 1
ATOM 1528 C C . VAL A 1 192 ? 13.925 -1.804 -19.911 1.00 93.12 192 VAL A C 1
ATOM 1530 O O . VAL A 1 192 ? 13.481 -2.844 -19.428 1.00 93.12 192 VAL A O 1
ATOM 1533 N N . TYR A 1 193 ? 14.871 -1.787 -20.842 1.00 91.94 193 TYR A N 1
ATOM 1534 C CA . TYR A 1 193 ? 15.415 -2.970 -21.498 1.00 91.94 193 TYR A CA 1
ATOM 1535 C C . TYR A 1 193 ? 16.835 -3.238 -21.031 1.00 91.94 193 TYR A C 1
ATOM 1537 O O . TYR A 1 193 ? 17.606 -2.312 -20.794 1.00 91.94 193 TYR A O 1
ATOM 1545 N N . GLN A 1 194 ? 17.194 -4.513 -20.926 1.00 89.12 194 GLN A N 1
ATOM 1546 C CA . GLN A 1 194 ? 18.569 -4.937 -20.699 1.00 89.12 194 GLN A CA 1
ATOM 1547 C C . GLN A 1 194 ? 19.202 -5.285 -22.046 1.00 89.12 194 GLN A C 1
ATOM 1549 O O . GLN A 1 194 ? 18.622 -6.060 -22.804 1.00 89.12 194 GLN A O 1
ATOM 1554 N N . ARG A 1 195 ? 20.388 -4.744 -22.344 1.00 84.44 195 ARG A N 1
ATOM 1555 C CA . ARG A 1 195 ? 21.197 -5.247 -23.466 1.00 84.44 195 ARG A CA 1
ATOM 1556 C C . ARG A 1 195 ? 21.713 -6.642 -23.141 1.00 84.44 195 ARG A C 1
ATOM 1558 O O . ARG A 1 195 ? 22.166 -6.861 -22.015 1.00 84.44 195 ARG A O 1
ATOM 1565 N N . ASP A 1 196 ? 21.642 -7.549 -24.110 1.00 74.81 196 ASP A N 1
ATOM 1566 C CA . ASP A 1 196 ? 22.268 -8.858 -23.970 1.00 74.81 196 ASP A CA 1
ATOM 1567 C C . ASP A 1 196 ? 23.789 -8.660 -23.840 1.00 74.81 196 ASP A C 1
ATOM 1569 O O . ASP A 1 196 ? 24.385 -8.018 -24.703 1.00 74.81 196 ASP A O 1
ATOM 1573 N N . PRO A 1 197 ? 24.428 -9.129 -22.755 1.00 62.59 197 PRO A N 1
ATOM 1574 C CA . PRO A 1 197 ? 25.878 -9.050 -22.612 1.00 62.59 197 PRO A CA 1
ATOM 1575 C C . PRO A 1 197 ? 26.678 -9.804 -23.675 1.00 62.59 197 PRO A C 1
ATOM 1577 O O . PRO A 1 197 ? 27.883 -9.577 -23.758 1.00 62.59 197 PRO A O 1
ATOM 1580 N N . ALA A 1 198 ? 26.055 -10.727 -24.411 1.00 62.72 198 ALA A N 1
ATOM 1581 C CA . ALA A 1 198 ? 26.713 -11.520 -25.446 1.00 62.72 198 ALA A CA 1
ATOM 1582 C C . ALA A 1 198 ? 26.826 -10.801 -26.806 1.00 62.72 198 ALA A C 1
ATOM 1584 O O . ALA A 1 198 ? 27.534 -11.293 -27.682 1.00 62.72 198 ALA A O 1
ATOM 1585 N N . THR A 1 199 ? 26.157 -9.656 -26.973 1.00 54.78 199 THR A N 1
ATOM 1586 C CA . THR A 1 199 ? 26.160 -8.815 -28.188 1.00 54.78 199 THR A CA 1
ATOM 1587 C C . THR A 1 199 ? 26.682 -7.417 -27.900 1.00 54.78 199 THR A C 1
ATOM 1589 O O . THR A 1 199 ? 27.507 -6.917 -28.692 1.00 54.78 199 THR A O 1
#